Protein AF-A0A168Q8S9-F1 (afdb_monomer_lite)

Radius of gyration: 27.27 Å; chains: 1; bounding box: 57×35×80 Å

pLDDT: mean 74.11, std 13.49, range [38.19, 90.44]

Sequence (199 aa):
MTNTIHDFTPAQQKNVDRFCRDFYTKDKTHLLVNAVLHRGKKWWSYGVVAIVAHLYTGHGLWTFTTPWLTKIPTASTPVFLVELTVWSMGLGIAWYAWLSHLYGSQVNERIRKLAGDIDQAHRQPHTNVWLMKDTKSTRVLGVVILNCDGGAEEGQIKVAAMGSRIELALVQRAIQFARQQGIKVVTQEHWNTGPTPLL

Secondary structure (DSSP, 8-state):
--EEEEE--GGGHHHHHHHHHHHHHTTHHHHHHHHHHHHHHHHHHHHHHHHHHHHHHHS-----S-TTS----TTSHHHHHHHHHHHHHHHHHHHHHHHHHHHHHHHHHHHHHHHHHHHHHHHSTT-EEEEEEETTT--EEEEEEEEE-TT-SEEEEEEEESSHHHHHHHHHHHHHHHHHTT--EEEEEE---SPPP--

Structure (mmCIF, N/CA/C/O backbone):
data_AF-A0A168Q8S9-F1
#
_entry.id   AF-A0A168Q8S9-F1
#
loop_
_atom_site.group_PDB
_atom_site.id
_atom_site.type_symbol
_atom_site.label_atom_id
_atom_site.label_alt_id
_atom_site.label_comp_id
_atom_site.label_asym_id
_atom_site.label_entity_id
_atom_site.label_seq_id
_atom_site.pdbx_PDB_ins_code
_atom_site.Cartn_x
_atom_site.Cartn_y
_atom_site.Cartn_z
_atom_site.occupancy
_atom_site.B_iso_or_equiv
_atom_site.auth_seq_id
_atom_site.auth_comp_id
_atom_site.auth_asym_id
_atom_site.auth_atom_id
_atom_site.pdbx_PDB_model_num
ATOM 1 N N . MET A 1 1 ? -1.512 -21.530 12.146 1.00 50.16 1 MET A N 1
ATOM 2 C CA . MET A 1 1 ? -0.817 -20.242 12.359 1.00 50.16 1 MET A CA 1
ATOM 3 C C . MET A 1 1 ? -1.740 -19.375 13.196 1.00 50.16 1 MET A C 1
ATOM 5 O O . MET A 1 1 ? -2.804 -19.017 12.711 1.00 50.16 1 MET A O 1
ATOM 9 N N . THR A 1 2 ? -1.423 -19.166 14.470 1.00 60.38 2 THR A N 1
ATOM 10 C CA . THR A 1 2 ? -2.247 -18.397 15.413 1.00 60.38 2 THR A CA 1
ATOM 11 C C . THR A 1 2 ? -1.893 -16.920 15.291 1.00 60.38 2 THR A C 1
ATOM 13 O O . THR A 1 2 ? -0.917 -16.469 15.867 1.00 60.38 2 THR A O 1
ATOM 16 N N . ASN A 1 3 ? -2.650 -16.167 14.504 1.00 80.19 3 ASN A N 1
ATOM 17 C CA . ASN A 1 3 ? -2.498 -14.715 14.419 1.00 80.19 3 ASN A CA 1
ATOM 18 C C . ASN A 1 3 ? -3.403 -14.062 15.470 1.00 80.19 3 ASN A C 1
ATOM 20 O O . ASN A 1 3 ? -4.502 -14.561 15.715 1.00 80.19 3 ASN A O 1
ATOM 24 N N . THR A 1 4 ? -2.966 -12.959 16.073 1.00 84.44 4 THR A N 1
ATOM 25 C CA . THR A 1 4 ? -3.723 -12.270 17.128 1.00 84.44 4 THR A CA 1
ATOM 26 C C . THR A 1 4 ? -4.127 -10.870 16.685 1.00 84.44 4 THR A C 1
ATOM 28 O O . THR A 1 4 ? -3.362 -10.163 16.023 1.00 84.44 4 THR A O 1
ATOM 31 N N . ILE A 1 5 ? -5.357 -10.481 17.026 1.00 85.38 5 ILE A N 1
ATOM 32 C CA . ILE A 1 5 ? -5.896 -9.143 16.765 1.00 85.38 5 ILE A CA 1
ATOM 33 C C . ILE A 1 5 ? -5.724 -8.315 18.036 1.00 85.38 5 ILE A C 1
ATOM 35 O O . ILE A 1 5 ? -6.078 -8.769 19.122 1.00 85.38 5 ILE A O 1
ATOM 39 N N . HIS A 1 6 ? -5.174 -7.116 17.892 1.00 86.00 6 HIS A N 1
ATOM 40 C CA . HIS A 1 6 ? -4.923 -6.185 18.984 1.00 86.00 6 HIS A CA 1
ATOM 41 C C . HIS A 1 6 ? -5.483 -4.809 18.646 1.00 86.00 6 HIS A C 1
ATOM 43 O O . HIS A 1 6 ? -5.479 -4.409 17.480 1.00 86.00 6 HIS A O 1
ATOM 49 N N . ASP A 1 7 ? -5.900 -4.074 19.671 1.00 86.12 7 ASP A N 1
ATOM 50 C CA . ASP A 1 7 ? -6.251 -2.667 19.521 1.00 86.12 7 ASP A CA 1
ATOM 51 C C . ASP A 1 7 ? -4.996 -1.847 19.198 1.00 86.12 7 ASP A C 1
ATOM 53 O O . ASP A 1 7 ? -3.882 -2.119 19.678 1.00 86.12 7 ASP A O 1
ATOM 57 N N . PHE A 1 8 ? -5.173 -0.851 18.337 1.00 85.00 8 PHE A N 1
ATOM 58 C CA . PHE A 1 8 ? -4.111 0.070 17.979 1.00 85.00 8 PHE A CA 1
ATOM 59 C C . PHE A 1 8 ? -3.645 0.862 19.201 1.00 85.00 8 PHE A C 1
ATOM 61 O O . PHE A 1 8 ? -4.429 1.340 20.015 1.00 85.00 8 PHE A O 1
ATOM 68 N N . THR A 1 9 ? -2.331 1.029 19.303 1.00 84.31 9 THR A N 1
ATOM 69 C CA . THR A 1 9 ? -1.697 1.905 20.288 1.00 84.31 9 THR A CA 1
ATOM 70 C C . THR A 1 9 ? -0.662 2.768 19.574 1.00 84.31 9 THR A C 1
ATOM 72 O O . THR A 1 9 ? 0.049 2.237 18.716 1.00 84.31 9 THR A O 1
ATOM 75 N N . PRO A 1 10 ? -0.483 4.046 19.956 1.00 82.56 10 PRO A N 1
ATOM 76 C CA . PRO A 1 10 ? 0.481 4.943 19.309 1.00 82.56 10 PRO A CA 1
ATOM 77 C C . PRO A 1 10 ? 1.918 4.396 19.280 1.00 82.56 10 PRO A C 1
ATOM 79 O O . PRO A 1 10 ? 2.656 4.601 18.320 1.00 82.56 10 PRO A O 1
ATOM 82 N N . ALA A 1 11 ? 2.307 3.597 20.282 1.00 84.81 11 ALA A N 1
ATOM 83 C CA . ALA A 1 11 ? 3.602 2.908 20.321 1.00 84.81 11 ALA A CA 1
ATOM 84 C C . ALA A 1 11 ? 3.839 1.958 19.125 1.00 84.81 11 ALA A C 1
ATOM 86 O O . ALA A 1 11 ? 4.974 1.588 18.825 1.00 84.81 11 ALA A O 1
ATOM 87 N N . GLN A 1 12 ? 2.773 1.547 18.434 1.00 83.31 12 GLN A N 1
ATOM 88 C CA . GLN A 1 12 ? 2.803 0.615 17.310 1.00 83.31 12 GLN A CA 1
ATOM 89 C C . GLN A 1 12 ? 2.835 1.319 15.948 1.00 83.31 12 GLN A C 1
ATOM 91 O O . GLN A 1 12 ? 2.966 0.629 14.934 1.00 83.31 12 GLN A O 1
ATOM 96 N N . GLN A 1 13 ? 2.788 2.658 15.909 1.00 83.75 13 GLN A N 1
ATOM 97 C CA . GLN A 1 13 ? 2.751 3.454 14.676 1.00 83.75 13 GLN A CA 1
ATOM 98 C C . GLN A 1 13 ? 3.862 3.060 13.698 1.00 83.75 13 GLN A C 1
ATOM 100 O O . GLN A 1 13 ? 3.608 2.760 12.537 1.00 83.75 13 GLN A O 1
ATOM 105 N N . LYS A 1 14 ? 5.095 2.912 14.197 1.00 86.06 14 LYS A N 1
ATOM 106 C CA . LYS A 1 14 ? 6.253 2.517 13.381 1.00 86.06 14 LYS A CA 1
ATOM 107 C C . LYS A 1 14 ? 6.076 1.156 12.690 1.00 86.06 14 LYS A C 1
ATOM 109 O O . LYS A 1 14 ? 6.594 0.941 11.593 1.00 86.06 14 LYS A O 1
ATOM 114 N N . ASN A 1 15 ? 5.370 0.222 13.328 1.00 85.69 15 ASN A N 1
ATOM 115 C CA . ASN A 1 15 ? 5.096 -1.100 12.759 1.00 85.69 15 ASN A CA 1
ATOM 116 C C . ASN A 1 15 ? 3.979 -1.039 11.713 1.00 85.69 15 ASN A C 1
ATOM 118 O O . ASN A 1 15 ? 4.047 -1.756 10.715 1.00 85.69 15 ASN A O 1
ATOM 122 N N . VAL A 1 16 ? 2.993 -0.164 11.919 1.00 85.69 16 VAL A N 1
ATOM 123 C CA . VAL A 1 16 ? 1.943 0.122 10.938 1.00 85.69 16 VAL A CA 1
ATOM 124 C C . VAL A 1 16 ? 2.536 0.788 9.701 1.00 85.69 16 VAL A C 1
ATOM 126 O O . VAL A 1 16 ? 2.311 0.299 8.600 1.00 85.69 16 VAL A O 1
ATOM 129 N N . ASP A 1 17 ? 3.381 1.807 9.857 1.00 85.62 17 ASP A N 1
ATOM 130 C CA . ASP A 1 17 ? 4.047 2.483 8.735 1.00 85.62 17 ASP A CA 1
ATOM 131 C C . ASP A 1 17 ? 4.859 1.500 7.881 1.00 85.62 17 ASP A C 1
ATOM 133 O O . ASP A 1 17 ? 4.824 1.541 6.647 1.00 85.62 17 ASP A O 1
ATOM 137 N N . ARG A 1 18 ? 5.568 0.569 8.539 1.00 87.50 18 ARG A N 1
ATOM 138 C CA . ARG A 1 18 ? 6.304 -0.506 7.862 1.00 87.50 18 ARG A CA 1
ATOM 139 C C . ARG A 1 18 ? 5.359 -1.424 7.088 1.00 87.50 18 ARG A C 1
ATOM 141 O O . ARG A 1 18 ? 5.620 -1.698 5.922 1.00 87.50 18 ARG A O 1
ATOM 148 N N . PHE A 1 19 ? 4.264 -1.863 7.707 1.00 88.31 19 PHE A N 1
ATOM 149 C CA . PHE A 1 19 ? 3.253 -2.674 7.032 1.00 88.31 19 PHE A CA 1
ATOM 150 C C . PHE A 1 19 ? 2.667 -1.964 5.809 1.00 88.31 19 PHE A C 1
ATOM 152 O O . PHE A 1 19 ? 2.576 -2.569 4.747 1.00 88.31 19 PHE A O 1
ATOM 159 N N . CYS A 1 20 ? 2.323 -0.682 5.926 1.00 84.56 20 CYS A N 1
ATOM 160 C CA . CYS A 1 20 ? 1.737 0.087 4.832 1.00 84.56 20 CYS A CA 1
ATOM 161 C C . CYS A 1 20 ? 2.719 0.226 3.669 1.00 84.56 20 CYS A C 1
ATOM 163 O O . CYS A 1 20 ? 2.343 0.058 2.509 1.00 84.56 20 CYS A O 1
ATOM 165 N N . ARG A 1 21 ? 3.999 0.468 3.972 1.00 84.94 21 ARG A N 1
ATOM 166 C CA . ARG A 1 21 ? 5.055 0.481 2.960 1.00 84.94 21 ARG A CA 1
ATOM 167 C C . ARG A 1 21 ? 5.162 -0.867 2.259 1.00 84.94 21 ARG A C 1
ATOM 169 O O . ARG A 1 21 ? 5.174 -0.888 1.032 1.00 84.94 21 ARG A O 1
ATOM 176 N N . ASP A 1 22 ? 5.187 -1.970 2.999 1.00 86.62 22 ASP A N 1
ATOM 177 C CA . ASP A 1 22 ? 5.236 -3.310 2.408 1.00 86.62 22 ASP A CA 1
ATOM 178 C C . ASP A 1 22 ? 3.990 -3.569 1.544 1.00 86.62 22 ASP A C 1
ATOM 180 O O . ASP A 1 22 ? 4.097 -4.083 0.433 1.00 86.62 22 ASP A O 1
ATOM 184 N N . PHE A 1 23 ? 2.809 -3.172 2.026 1.00 83.69 23 PHE A N 1
ATOM 185 C CA . PHE A 1 23 ? 1.521 -3.374 1.360 1.00 83.69 23 PHE A CA 1
ATOM 186 C C . PHE A 1 23 ? 1.461 -2.655 0.013 1.00 83.69 23 PHE A C 1
ATOM 188 O O . PHE A 1 23 ? 1.141 -3.274 -0.998 1.00 83.69 23 PHE A O 1
ATOM 195 N N . TYR A 1 24 ? 1.862 -1.383 -0.031 1.00 80.00 24 TYR A N 1
ATOM 196 C CA . TYR A 1 24 ? 1.869 -0.599 -1.267 1.00 80.00 24 TYR A CA 1
ATOM 197 C C . TYR A 1 24 ? 3.062 -0.886 -2.190 1.00 80.00 24 TYR A C 1
ATOM 199 O O . TYR A 1 24 ? 3.012 -0.561 -3.377 1.00 80.00 24 TYR A O 1
ATOM 207 N N . THR A 1 25 ? 4.154 -1.468 -1.686 1.00 81.69 25 THR A N 1
ATOM 208 C CA . THR A 1 25 ? 5.328 -1.793 -2.519 1.00 81.69 25 THR A CA 1
ATOM 209 C C . THR A 1 25 ? 5.328 -3.221 -3.056 1.00 81.69 25 THR A C 1
ATOM 211 O O . THR A 1 25 ? 6.091 -3.487 -3.984 1.00 81.69 25 THR A O 1
ATOM 214 N N . LYS A 1 26 ? 4.457 -4.109 -2.553 1.00 80.44 26 LYS A N 1
ATOM 215 C CA . LYS A 1 26 ? 4.378 -5.527 -2.945 1.00 80.44 26 LYS A CA 1
ATOM 216 C C . LYS A 1 26 ? 4.358 -5.741 -4.462 1.00 80.44 26 LYS A C 1
ATOM 218 O O . LYS A 1 26 ? 5.131 -6.547 -4.969 1.00 80.44 26 LYS A O 1
ATOM 223 N N . ASP A 1 27 ? 3.549 -4.962 -5.178 1.00 75.50 27 ASP A N 1
ATOM 224 C CA . ASP A 1 27 ? 3.368 -5.109 -6.628 1.00 75.50 27 ASP A CA 1
ATOM 225 C C . ASP A 1 27 ? 4.130 -4.051 -7.447 1.00 75.50 27 ASP A C 1
ATOM 227 O O . ASP A 1 27 ? 3.970 -3.971 -8.667 1.00 75.50 27 ASP A O 1
ATOM 231 N N . LYS A 1 28 ? 4.999 -3.247 -6.806 1.00 78.50 28 LYS A N 1
ATOM 232 C CA . LYS A 1 28 ? 5.703 -2.112 -7.434 1.00 78.50 28 LYS A CA 1
ATOM 233 C C . LYS A 1 28 ? 6.420 -2.525 -8.718 1.00 78.50 28 LYS A C 1
ATOM 235 O O . LYS A 1 28 ? 6.264 -1.869 -9.743 1.00 78.50 28 LYS A O 1
ATOM 240 N N . THR A 1 29 ? 7.208 -3.597 -8.673 1.00 76.00 29 THR A N 1
ATOM 241 C CA . THR A 1 29 ? 8.009 -4.037 -9.824 1.00 76.00 29 THR A CA 1
ATOM 242 C C . THR A 1 29 ? 7.121 -4.456 -10.989 1.00 76.00 29 THR A C 1
ATOM 244 O O . THR A 1 29 ? 7.348 -4.021 -12.113 1.00 76.00 29 THR A O 1
ATOM 247 N N . HIS A 1 30 ? 6.075 -5.242 -10.722 1.00 75.94 30 HIS A N 1
ATOM 248 C CA . HIS A 1 30 ? 5.139 -5.691 -11.750 1.00 75.94 30 HIS A CA 1
ATOM 249 C C . HIS A 1 30 ? 4.395 -4.509 -12.384 1.00 75.94 30 HIS A C 1
ATOM 251 O O . HIS A 1 30 ? 4.306 -4.413 -13.605 1.00 75.94 30 HIS A O 1
ATOM 257 N N . LEU A 1 31 ? 3.924 -3.563 -11.570 1.00 76.62 31 LEU A N 1
ATOM 258 C CA . LEU A 1 31 ? 3.226 -2.364 -12.034 1.00 76.62 31 LEU A CA 1
ATOM 259 C C . LEU A 1 31 ? 4.129 -1.441 -12.854 1.00 76.62 31 LEU A C 1
ATOM 261 O O . LEU A 1 31 ? 3.709 -0.956 -13.902 1.00 76.62 31 LEU A O 1
ATOM 265 N N . LEU A 1 32 ? 5.369 -1.222 -12.409 1.00 78.62 32 LEU A N 1
ATOM 266 C CA . LEU A 1 32 ? 6.341 -0.407 -13.134 1.00 78.62 32 LEU A CA 1
ATOM 267 C C . LEU A 1 32 ? 6.721 -1.050 -14.464 1.00 78.62 32 LEU A C 1
ATOM 269 O O . LEU A 1 32 ? 6.692 -0.372 -15.485 1.00 78.62 32 LEU A O 1
ATOM 273 N N . VAL A 1 33 ? 7.026 -2.350 -14.476 1.00 76.75 33 VAL A N 1
ATOM 274 C CA . VAL A 1 33 ? 7.345 -3.070 -15.716 1.00 76.75 33 VAL A CA 1
ATOM 275 C C . VAL A 1 33 ? 6.152 -3.045 -16.663 1.00 76.75 33 VAL A C 1
ATOM 277 O O . VAL A 1 33 ? 6.321 -2.718 -17.833 1.00 76.75 33 VAL A O 1
ATOM 280 N N . ASN A 1 34 ? 4.939 -3.297 -16.169 1.00 78.81 34 ASN A N 1
ATOM 281 C CA . ASN A 1 34 ? 3.746 -3.251 -17.005 1.00 78.81 34 ASN A CA 1
ATOM 282 C C . ASN A 1 34 ? 3.497 -1.838 -17.563 1.00 78.81 34 ASN A C 1
ATOM 284 O O . ASN A 1 34 ? 3.214 -1.693 -18.748 1.00 78.81 34 ASN A O 1
ATOM 288 N N . ALA A 1 35 ? 3.681 -0.783 -16.761 1.00 75.25 35 ALA A N 1
ATOM 289 C CA . ALA A 1 35 ? 3.558 0.605 -17.214 1.00 75.25 35 ALA A CA 1
ATOM 290 C C . ALA A 1 35 ? 4.619 0.978 -18.266 1.00 75.25 35 ALA A C 1
ATOM 292 O O . ALA A 1 35 ? 4.297 1.618 -19.272 1.00 75.25 35 ALA A O 1
ATOM 293 N N . VAL A 1 36 ? 5.869 0.546 -18.063 1.00 75.25 36 VAL A N 1
ATOM 294 C CA . VAL A 1 36 ? 6.966 0.719 -19.025 1.00 75.25 36 VAL A CA 1
ATOM 295 C C . VAL A 1 36 ? 6.662 -0.027 -20.321 1.00 75.25 36 VAL A C 1
ATOM 297 O O . VAL A 1 36 ? 6.812 0.557 -21.387 1.00 75.25 36 VAL A O 1
ATOM 300 N N . LEU A 1 37 ? 6.183 -1.271 -20.263 1.00 73.56 37 LEU A N 1
ATOM 301 C CA . LEU A 1 37 ? 5.859 -2.069 -21.449 1.00 73.56 37 LEU A CA 1
ATOM 302 C C . LEU A 1 37 ? 4.650 -1.509 -22.211 1.00 73.56 37 LEU A C 1
ATOM 304 O O . LEU A 1 37 ? 4.713 -1.364 -23.432 1.00 73.56 37 LEU A O 1
ATOM 308 N N . HIS A 1 38 ? 3.570 -1.137 -21.517 1.00 74.19 38 HIS A N 1
ATOM 309 C CA . HIS A 1 38 ? 2.360 -0.611 -22.158 1.00 74.19 38 HIS A CA 1
ATOM 310 C C . HIS A 1 38 ? 2.604 0.725 -22.866 1.00 74.19 38 HIS A C 1
ATOM 312 O O . HIS A 1 38 ? 2.150 0.914 -23.997 1.00 74.19 38 HIS A O 1
ATOM 318 N N . ARG A 1 39 ? 3.323 1.656 -22.223 1.00 67.94 39 ARG A N 1
ATOM 319 C CA . ARG A 1 39 ? 3.678 2.952 -22.834 1.00 67.94 39 ARG A CA 1
ATOM 320 C C . ARG A 1 39 ? 4.808 2.814 -23.833 1.00 67.94 39 ARG A C 1
ATOM 322 O O . ARG A 1 39 ? 4.752 3.402 -24.913 1.00 67.94 39 ARG A O 1
ATOM 329 N N . GLY A 1 40 ? 5.786 1.987 -23.485 1.00 64.50 40 GLY A N 1
ATOM 330 C CA . GLY A 1 40 ? 6.922 1.650 -24.319 1.00 64.50 40 GLY A CA 1
ATOM 331 C C . GLY A 1 40 ? 6.464 1.130 -25.670 1.00 64.50 40 GLY A C 1
ATOM 332 O O . GLY A 1 40 ? 6.927 1.637 -26.677 1.00 64.50 40 GLY A O 1
ATOM 333 N N . LYS A 1 41 ? 5.467 0.241 -25.741 1.00 65.56 41 LYS A N 1
ATOM 334 C CA . LYS A 1 41 ? 4.981 -0.314 -27.016 1.00 65.56 41 LYS A CA 1
ATOM 335 C C . LYS A 1 41 ? 4.653 0.751 -28.075 1.00 65.56 41 LYS A C 1
ATOM 337 O O . LYS A 1 41 ? 4.973 0.557 -29.246 1.00 65.56 41 LYS A O 1
ATOM 342 N N . LYS A 1 42 ? 4.057 1.886 -27.687 1.00 65.56 42 LYS A N 1
ATOM 343 C CA . LYS A 1 42 ? 3.753 2.992 -28.618 1.00 65.56 42 LYS A CA 1
ATOM 344 C C . LYS A 1 42 ? 5.008 3.772 -29.025 1.00 65.56 42 LYS A C 1
ATOM 346 O O . LYS A 1 42 ? 5.187 4.071 -30.193 1.00 65.56 42 LYS A O 1
ATOM 351 N N . TRP A 1 43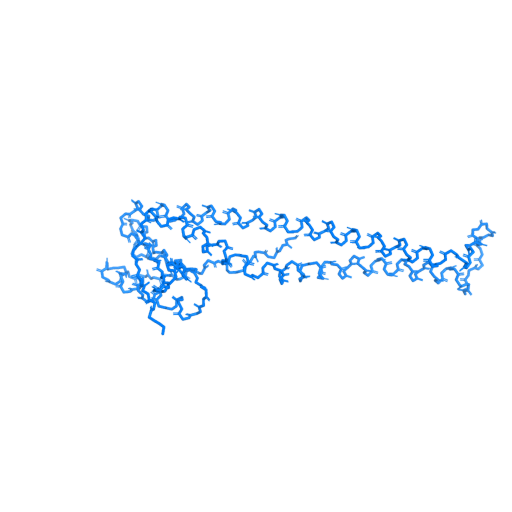 ? 5.896 4.072 -28.084 1.00 65.69 43 TRP A N 1
ATOM 352 C CA . TRP A 1 43 ? 7.112 4.848 -28.360 1.00 65.69 43 TRP A CA 1
ATOM 353 C C . TRP A 1 43 ? 8.159 4.034 -29.130 1.00 65.69 43 TRP A C 1
ATOM 355 O O . TRP A 1 43 ? 8.772 4.522 -30.075 1.00 65.69 43 TRP A O 1
ATOM 365 N N . TRP A 1 44 ? 8.294 2.756 -28.784 1.00 63.66 44 TRP A N 1
ATOM 366 C CA . TRP A 1 44 ? 9.152 1.796 -29.466 1.00 63.66 44 TRP A CA 1
ATOM 367 C C . TRP A 1 44 ? 8.661 1.488 -30.879 1.00 63.66 44 TRP A C 1
ATOM 369 O O . TRP A 1 44 ? 9.488 1.327 -31.768 1.00 63.66 44 TRP A O 1
ATOM 379 N N . SER A 1 45 ? 7.345 1.454 -31.127 1.00 64.62 45 SER A N 1
ATOM 380 C CA . SER A 1 45 ? 6.839 1.288 -32.498 1.00 64.62 45 SER A CA 1
ATOM 381 C C . SER A 1 45 ? 7.197 2.477 -33.387 1.00 64.62 45 SER A C 1
ATOM 383 O O . SER A 1 45 ? 7.623 2.244 -34.510 1.00 64.62 45 SER A O 1
ATOM 385 N N . TYR A 1 46 ? 7.154 3.720 -32.893 1.00 65.50 46 TYR A N 1
ATOM 386 C CA . TYR A 1 46 ? 7.666 4.868 -33.657 1.00 65.50 46 TYR A CA 1
ATOM 387 C C . TYR A 1 46 ? 9.172 4.773 -33.927 1.00 65.50 46 TYR A C 1
ATOM 389 O O . TYR A 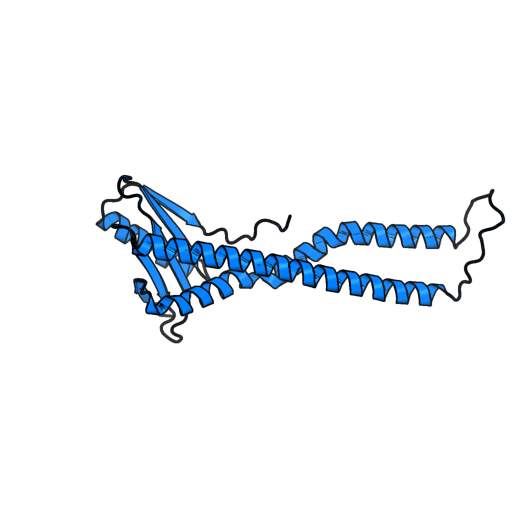1 46 ? 9.598 5.020 -35.053 1.00 65.50 46 TYR A O 1
ATOM 397 N N . GLY A 1 47 ? 9.968 4.363 -32.933 1.00 64.38 47 GLY A N 1
ATOM 398 C CA . GLY A 1 47 ? 11.411 4.158 -33.103 1.00 64.38 47 GLY A CA 1
ATOM 399 C C . GLY A 1 47 ? 11.735 3.087 -34.150 1.00 64.38 47 GLY A C 1
ATOM 400 O O . GLY A 1 47 ? 12.511 3.332 -35.068 1.00 64.38 47 GLY A O 1
ATOM 401 N N . VAL A 1 48 ? 11.082 1.924 -34.073 1.00 64.31 48 VAL A N 1
ATOM 402 C CA . VAL A 1 48 ? 11.262 0.827 -35.038 1.00 64.31 48 VAL A CA 1
ATOM 403 C C . VAL A 1 48 ? 10.754 1.213 -36.428 1.00 64.31 48 VAL A C 1
ATOM 405 O O . VAL A 1 48 ? 11.440 0.942 -37.408 1.00 64.31 48 VAL A O 1
ATOM 408 N N . VAL A 1 49 ? 9.604 1.886 -36.541 1.00 64.75 49 VAL A N 1
ATOM 409 C CA . VAL A 1 49 ? 9.076 2.363 -37.831 1.00 64.75 49 VAL A CA 1
ATOM 410 C C . VAL A 1 49 ? 10.015 3.385 -38.469 1.00 64.75 49 VAL A C 1
ATOM 412 O O . VAL A 1 49 ? 10.250 3.303 -39.670 1.00 64.75 49 VAL A O 1
ATOM 415 N N . ALA A 1 50 ? 10.611 4.296 -37.694 1.00 62.31 50 ALA A N 1
ATOM 416 C CA . ALA A 1 50 ? 11.600 5.244 -38.207 1.00 62.31 50 ALA A CA 1
ATOM 417 C C . ALA A 1 50 ? 12.861 4.537 -38.738 1.00 62.31 50 ALA A C 1
ATOM 419 O O . ALA A 1 50 ? 13.358 4.890 -39.806 1.00 62.31 50 ALA A O 1
ATOM 420 N N . ILE A 1 51 ? 13.334 3.499 -38.039 1.00 62.34 51 ILE A N 1
ATOM 421 C CA . ILE A 1 51 ? 14.493 2.688 -38.447 1.00 62.34 51 ILE A CA 1
ATOM 422 C C . ILE A 1 51 ? 14.186 1.877 -39.705 1.00 62.34 51 ILE A C 1
ATOM 424 O O . ILE A 1 51 ? 14.978 1.880 -40.642 1.00 62.34 51 ILE A O 1
ATOM 428 N N . VAL A 1 52 ? 13.030 1.209 -39.753 1.00 63.22 52 VAL A N 1
ATOM 429 C CA . VAL A 1 52 ? 12.581 0.463 -40.936 1.00 63.22 52 VAL A CA 1
ATOM 430 C C . VAL A 1 52 ? 12.421 1.418 -42.117 1.00 63.22 52 VAL A C 1
ATOM 432 O O . VAL A 1 52 ? 12.922 1.121 -43.194 1.00 63.22 52 VAL A O 1
ATOM 435 N N . ALA A 1 53 ? 11.826 2.597 -41.917 1.00 62.91 53 ALA A N 1
ATOM 436 C CA . ALA A 1 53 ? 11.721 3.616 -42.956 1.00 62.91 53 ALA A CA 1
ATOM 437 C C . ALA A 1 53 ? 13.101 4.075 -43.458 1.00 62.91 53 ALA A C 1
ATOM 439 O O . ALA A 1 53 ? 13.287 4.179 -44.664 1.00 62.91 53 ALA A O 1
ATOM 440 N N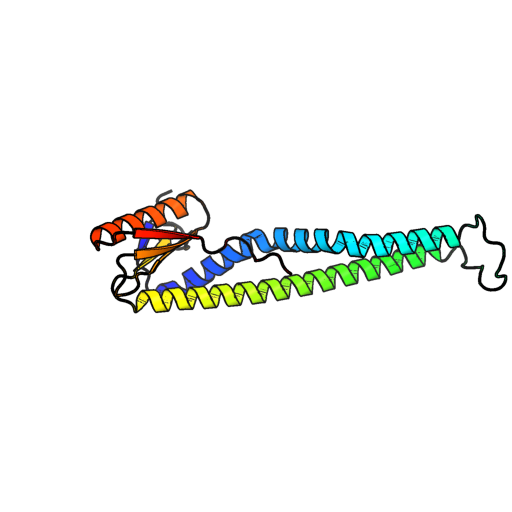 . HIS A 1 54 ? 14.080 4.283 -42.569 1.00 59.38 54 HIS A N 1
ATOM 441 C CA . HIS A 1 54 ? 15.452 4.656 -42.947 1.00 59.38 54 HIS A CA 1
ATOM 442 C C . HIS A 1 54 ? 16.230 3.524 -43.639 1.00 59.38 54 HIS A C 1
ATOM 444 O O . HIS A 1 54 ? 17.026 3.775 -44.541 1.00 59.38 54 HIS A O 1
ATOM 450 N N . LEU A 1 55 ? 16.001 2.268 -43.251 1.00 54.66 55 LEU A N 1
ATOM 451 C CA . LEU A 1 55 ? 16.594 1.099 -43.907 1.00 54.66 55 LEU A CA 1
ATOM 452 C C . LEU A 1 55 ? 16.003 0.877 -45.305 1.00 54.66 55 LEU A C 1
ATOM 454 O O . LEU A 1 55 ? 16.745 0.558 -46.231 1.00 54.66 55 LEU A O 1
ATOM 458 N N . TYR A 1 56 ? 14.697 1.100 -45.476 1.00 54.97 56 TYR A N 1
ATOM 459 C CA . TYR A 1 56 ? 14.027 1.017 -46.777 1.00 54.97 56 TYR A CA 1
ATOM 460 C C . TYR A 1 56 ? 14.352 2.200 -47.698 1.00 54.97 56 TYR A C 1
ATOM 462 O O . TYR A 1 56 ? 14.419 2.012 -48.908 1.00 54.97 56 TYR A O 1
ATOM 470 N N . THR A 1 57 ? 14.620 3.400 -47.171 1.00 55.19 57 THR A N 1
ATOM 471 C CA . THR A 1 57 ? 15.143 4.509 -47.991 1.00 55.19 57 THR A CA 1
ATOM 472 C C . THR A 1 57 ? 16.637 4.366 -48.304 1.00 55.19 57 THR A C 1
ATOM 474 O O . THR A 1 57 ? 17.109 4.954 -49.275 1.00 55.19 57 THR A O 1
ATOM 477 N N . GLY A 1 58 ? 17.383 3.566 -47.530 1.00 44.81 58 GLY A N 1
ATOM 478 C CA . GLY A 1 58 ? 18.800 3.256 -47.760 1.00 44.81 58 GLY A CA 1
ATOM 479 C C . GLY A 1 58 ? 19.061 2.089 -48.725 1.00 44.81 58 GLY A C 1
ATOM 480 O O . GLY A 1 58 ? 20.057 2.110 -49.449 1.00 44.81 58 GLY A O 1
ATOM 481 N N . HIS A 1 59 ? 18.170 1.095 -48.789 1.00 46.00 59 HIS A N 1
ATOM 482 C CA . HIS A 1 59 ? 18.207 0.026 -49.792 1.00 46.00 59 HIS A CA 1
ATOM 483 C C . HIS A 1 59 ? 17.218 0.337 -50.913 1.00 46.00 59 HIS A C 1
ATOM 485 O O . HIS A 1 59 ? 16.040 0.007 -50.835 1.00 46.00 59 HIS A O 1
ATOM 491 N N . GLY A 1 60 ? 17.723 0.997 -51.955 1.00 46.88 60 GLY A N 1
ATOM 492 C CA . GLY A 1 60 ? 16.942 1.466 -53.091 1.00 46.88 60 GLY A CA 1
ATOM 493 C C . GLY A 1 60 ? 15.946 0.443 -53.638 1.00 46.88 60 GLY A C 1
ATOM 494 O O . GLY A 1 60 ? 16.320 -0.520 -54.303 1.00 46.88 60 GLY A O 1
ATOM 495 N N . LEU A 1 61 ? 14.665 0.751 -53.465 1.00 45.06 61 LEU A N 1
ATOM 496 C CA . LEU A 1 61 ? 13.666 0.463 -54.476 1.00 45.06 61 LEU A CA 1
ATOM 497 C C . LEU A 1 61 ? 12.745 1.683 -54.598 1.00 45.06 61 LEU A C 1
ATOM 499 O O . LEU A 1 61 ? 11.895 1.931 -53.752 1.00 45.06 61 LEU A O 1
ATOM 503 N N . TRP A 1 62 ? 12.967 2.425 -55.688 1.00 44.78 62 TRP A N 1
ATOM 504 C CA . TRP A 1 62 ? 12.108 3.467 -56.258 1.00 44.78 62 TRP A CA 1
ATOM 505 C C . TRP A 1 62 ? 11.944 4.791 -55.493 1.00 44.78 62 TRP A C 1
ATOM 507 O O . TRP A 1 62 ? 10.921 5.031 -54.868 1.00 44.78 62 TRP A O 1
ATOM 517 N N . THR A 1 63 ? 12.850 5.738 -55.747 1.00 38.19 63 THR A N 1
ATOM 518 C CA . THR A 1 63 ? 12.450 7.121 -56.069 1.00 38.19 63 THR A CA 1
ATOM 519 C C . THR A 1 63 ? 13.431 7.746 -57.065 1.00 38.19 63 THR A C 1
ATOM 521 O O . THR A 1 63 ? 14.566 8.100 -56.754 1.00 38.19 63 THR A O 1
ATOM 524 N N . PHE A 1 64 ? 12.964 7.893 -58.306 1.00 44.66 64 PHE A N 1
ATOM 525 C CA . PHE A 1 64 ? 13.379 8.994 -59.172 1.00 44.66 64 PHE A CA 1
ATOM 526 C C . PHE A 1 64 ? 13.117 10.315 -58.415 1.00 44.66 64 PHE A C 1
ATOM 528 O O . PHE A 1 64 ? 12.120 10.404 -57.712 1.00 44.66 64 PHE A O 1
ATOM 535 N N . THR A 1 65 ? 13.976 11.326 -58.594 1.00 41.25 65 THR A N 1
ATOM 536 C CA . THR A 1 65 ? 13.903 12.701 -58.036 1.00 41.25 65 THR A CA 1
ATOM 537 C C . THR A 1 65 ? 14.506 12.943 -56.638 1.00 41.25 65 THR A C 1
ATOM 539 O O . THR A 1 65 ? 13.787 13.220 -55.687 1.00 41.25 65 THR A O 1
ATOM 542 N N . THR A 1 66 ? 15.839 12.900 -56.501 1.00 42.59 66 THR A N 1
ATOM 543 C CA . THR A 1 66 ? 16.679 13.896 -55.771 1.00 42.59 66 THR A CA 1
ATOM 544 C C . THR A 1 66 ? 18.147 13.417 -55.756 1.00 42.59 66 THR A C 1
ATOM 546 O O . THR A 1 66 ? 18.470 12.476 -55.039 1.00 42.59 66 THR A O 1
ATOM 549 N N . PRO A 1 67 ? 19.079 14.013 -56.530 1.00 41.72 67 PRO A N 1
ATOM 550 C CA . PRO A 1 67 ? 20.391 13.396 -56.769 1.00 41.72 67 PRO A CA 1
ATO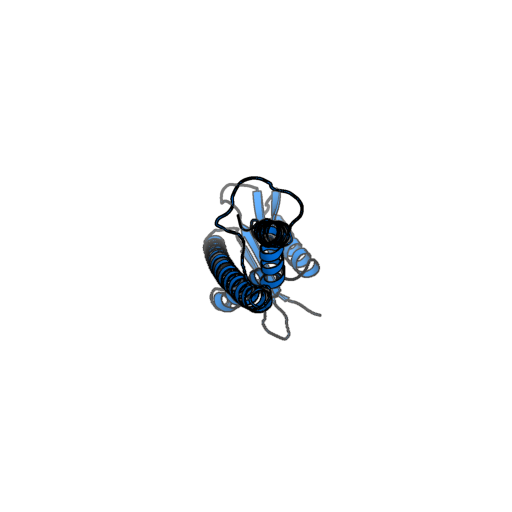M 551 C C . PRO A 1 67 ? 21.458 13.624 -55.678 1.00 41.72 67 PRO A C 1
ATOM 553 O O . PRO A 1 67 ? 22.597 13.217 -55.880 1.00 41.72 67 PRO A O 1
ATOM 556 N N . TRP A 1 68 ? 21.170 14.317 -54.569 1.00 45.88 68 TRP A N 1
ATOM 557 C CA . TRP A 1 68 ? 22.227 14.863 -53.687 1.00 45.88 68 TRP A CA 1
ATOM 558 C C . TRP A 1 68 ? 22.282 14.300 -52.253 1.00 45.88 68 TRP A C 1
ATOM 560 O O . TRP A 1 68 ? 23.089 14.772 -51.460 1.00 45.88 68 TRP A O 1
ATOM 570 N N . LEU A 1 69 ? 21.493 13.275 -51.903 1.00 44.62 69 LEU A N 1
ATOM 571 C CA . LEU A 1 69 ? 21.437 12.748 -50.521 1.00 44.62 69 LEU A CA 1
ATOM 572 C C . LEU A 1 69 ? 21.673 11.238 -50.368 1.00 44.62 69 LEU A C 1
ATOM 574 O O . LEU A 1 69 ? 21.427 10.674 -49.306 1.00 44.62 69 LEU A O 1
ATOM 578 N N . THR A 1 70 ? 22.185 10.554 -51.387 1.00 45.81 70 THR A N 1
ATOM 579 C CA . THR A 1 70 ? 22.314 9.090 -51.352 1.00 45.81 70 THR A CA 1
ATOM 580 C C . THR A 1 70 ? 23.771 8.653 -51.350 1.00 45.81 70 THR A C 1
ATOM 582 O O . THR A 1 70 ? 24.349 8.419 -52.409 1.00 45.81 70 THR A O 1
ATOM 585 N N . LYS A 1 71 ? 24.356 8.537 -50.154 1.00 44.56 71 LYS A N 1
ATOM 586 C CA . LYS A 1 71 ? 25.461 7.615 -49.827 1.00 44.56 71 LYS A CA 1
ATOM 587 C C . LYS A 1 71 ? 25.679 7.617 -48.311 1.00 44.56 71 LYS A C 1
ATOM 589 O O . LYS A 1 71 ? 26.615 8.223 -47.802 1.00 44.56 71 LYS A O 1
ATOM 594 N N . ILE A 1 72 ? 24.805 6.931 -47.578 1.00 49.41 72 ILE A N 1
ATOM 595 C CA . ILE A 1 72 ? 25.167 6.473 -46.233 1.00 49.41 72 ILE A CA 1
ATOM 596 C C . ILE A 1 72 ? 25.960 5.173 -46.446 1.00 49.41 72 ILE A C 1
ATOM 598 O O . ILE A 1 72 ? 25.422 4.241 -47.046 1.00 49.41 72 ILE A O 1
ATOM 602 N N . PRO A 1 73 ? 27.247 5.103 -46.067 1.00 48.06 73 PRO A N 1
ATOM 603 C CA . PRO A 1 73 ? 28.058 3.913 -46.294 1.00 48.06 73 PRO A CA 1
ATOM 604 C C . PRO A 1 73 ? 27.528 2.743 -45.455 1.00 48.06 73 PRO A C 1
ATOM 606 O O . PRO A 1 73 ? 27.332 2.873 -44.253 1.00 48.06 73 PRO A O 1
ATOM 609 N N . THR A 1 74 ? 27.362 1.572 -46.069 1.00 54.56 74 THR A N 1
ATOM 610 C CA . THR A 1 74 ? 26.899 0.313 -45.444 1.00 54.56 74 THR A CA 1
ATOM 611 C C . THR A 1 74 ? 27.748 -0.160 -44.252 1.00 54.56 74 THR A C 1
ATOM 613 O O . THR A 1 74 ? 27.319 -1.018 -43.487 1.00 54.56 74 THR A O 1
ATOM 616 N N . ALA A 1 75 ? 28.935 0.420 -44.049 1.00 53.25 75 ALA A N 1
ATOM 617 C CA . ALA A 1 75 ? 29.809 0.155 -42.908 1.00 53.25 75 ALA A CA 1
ATOM 618 C C . ALA A 1 75 ? 29.392 0.874 -41.605 1.00 53.25 75 ALA A C 1
ATOM 620 O O . ALA A 1 75 ? 29.881 0.510 -40.537 1.00 53.25 75 ALA A O 1
ATOM 621 N N . SER A 1 76 ? 28.502 1.876 -41.653 1.00 57.09 76 SER A N 1
ATOM 622 C CA . SER A 1 76 ? 28.062 2.625 -40.461 1.00 57.09 76 SER A CA 1
ATOM 623 C C . SER A 1 76 ? 26.785 2.075 -39.818 1.00 57.09 76 SER A C 1
ATOM 625 O O . SER A 1 76 ? 26.496 2.399 -38.669 1.00 57.09 76 SER A O 1
ATOM 627 N N . THR A 1 77 ? 26.048 1.191 -40.495 1.00 62.97 77 THR A N 1
ATOM 628 C CA . THR A 1 77 ? 24.846 0.527 -39.963 1.00 62.97 77 THR A CA 1
ATOM 629 C C . THR A 1 77 ? 25.052 -0.151 -38.598 1.00 62.97 77 THR A C 1
ATOM 631 O O . THR A 1 77 ? 24.211 0.059 -37.725 1.00 62.97 77 THR A O 1
ATOM 634 N N . PRO A 1 78 ? 26.143 -0.907 -38.334 1.00 67.56 78 PRO A N 1
ATOM 635 C CA . PRO A 1 78 ? 26.362 -1.481 -37.004 1.00 67.56 78 PRO A CA 1
ATOM 636 C C . PRO A 1 78 ? 26.614 -0.411 -35.933 1.00 67.56 78 PRO A C 1
ATOM 638 O O . PRO A 1 78 ? 26.161 -0.574 -34.804 1.00 67.56 78 PRO A O 1
ATOM 641 N N . VAL A 1 79 ? 27.273 0.700 -36.282 1.00 71.81 79 VAL A N 1
ATOM 642 C CA . VAL A 1 79 ? 27.510 1.824 -35.359 1.00 71.81 79 VAL A CA 1
ATOM 643 C C . VAL A 1 79 ? 26.187 2.497 -34.993 1.00 71.81 79 VAL A C 1
ATOM 645 O O . VAL A 1 79 ? 25.922 2.698 -33.812 1.00 71.81 79 VAL A O 1
ATOM 648 N N . PHE A 1 80 ? 25.312 2.734 -35.975 1.00 66.50 80 PHE A N 1
ATOM 649 C CA . PHE A 1 80 ? 23.968 3.271 -35.737 1.00 66.50 80 PHE A CA 1
ATOM 650 C C . PHE A 1 80 ? 23.099 2.338 -34.891 1.00 66.50 80 PHE A C 1
ATOM 652 O O . PHE A 1 80 ? 22.371 2.808 -34.022 1.00 66.50 80 PHE A O 1
ATOM 659 N N . LEU A 1 81 ? 23.176 1.021 -35.110 1.00 70.44 81 LEU A N 1
ATOM 660 C CA . LEU A 1 81 ? 22.446 0.052 -34.291 1.00 70.44 81 LEU A CA 1
ATOM 661 C C . LEU A 1 81 ? 22.942 0.063 -32.842 1.00 70.44 81 LEU A C 1
ATOM 663 O O . LEU A 1 81 ? 22.123 0.106 -31.928 1.00 70.44 81 LEU A O 1
ATOM 667 N N . VAL A 1 82 ? 24.260 0.078 -32.619 1.00 75.56 82 VAL A N 1
ATOM 668 C CA . VAL A 1 82 ? 24.838 0.158 -31.268 1.00 75.56 82 VAL A CA 1
ATOM 669 C C . VAL A 1 82 ? 24.441 1.465 -30.589 1.00 75.56 82 VAL A C 1
ATOM 671 O O . VAL A 1 82 ? 23.902 1.438 -29.485 1.00 75.56 82 VAL A O 1
ATOM 674 N N . GLU A 1 83 ? 24.626 2.598 -31.257 1.00 73.06 83 GLU A N 1
ATOM 675 C CA . GLU A 1 83 ? 24.251 3.907 -30.729 1.00 73.06 83 GLU A CA 1
ATOM 676 C C . GLU A 1 83 ? 22.757 3.955 -30.375 1.00 73.06 83 GLU A C 1
ATOM 678 O O . GLU A 1 83 ? 22.385 4.365 -29.277 1.00 73.06 83 GLU A O 1
ATOM 683 N N . LEU A 1 84 ? 21.893 3.413 -31.232 1.00 71.25 84 LEU A N 1
ATOM 684 C CA . LEU A 1 84 ? 20.463 3.337 -30.969 1.00 71.25 84 LEU A CA 1
ATOM 685 C C . LEU A 1 84 ? 20.120 2.413 -29.793 1.00 71.25 84 LEU A C 1
ATOM 687 O O . LEU A 1 84 ? 19.241 2.752 -28.997 1.00 71.25 84 LEU A O 1
ATOM 691 N N . THR A 1 85 ? 20.799 1.272 -29.638 1.00 74.44 85 THR A N 1
ATOM 692 C CA . THR A 1 85 ? 20.604 0.425 -28.449 1.00 74.44 85 THR A CA 1
ATOM 693 C C . THR A 1 85 ? 21.009 1.150 -27.172 1.00 74.44 85 THR A C 1
ATOM 695 O O . THR A 1 85 ? 20.282 1.070 -26.182 1.00 74.44 85 THR A O 1
ATOM 698 N N . VAL A 1 86 ? 22.097 1.924 -27.205 1.00 77.69 86 VAL A N 1
ATOM 699 C CA . VAL A 1 86 ? 22.565 2.720 -26.064 1.00 77.69 86 VAL A CA 1
ATOM 700 C C . VAL A 1 86 ? 21.555 3.816 -25.721 1.00 77.69 86 VAL A C 1
ATOM 702 O O . VAL A 1 86 ? 21.158 3.931 -24.562 1.00 77.69 86 VAL A O 1
ATOM 705 N N . TRP A 1 87 ? 21.061 4.563 -26.712 1.00 76.81 87 TRP A N 1
ATOM 706 C CA . TRP A 1 87 ? 20.033 5.588 -26.501 1.00 76.81 87 TRP A CA 1
ATOM 707 C C . TRP A 1 87 ? 18.711 5.001 -26.004 1.00 76.81 87 TRP A C 1
ATOM 709 O O . TRP A 1 87 ? 18.108 5.532 -25.072 1.00 76.81 87 TRP A O 1
ATOM 719 N N . SER A 1 88 ? 18.277 3.876 -26.571 1.00 75.50 88 SER A N 1
ATOM 720 C CA . SER A 1 88 ? 17.031 3.209 -26.175 1.00 75.50 88 SER A CA 1
ATOM 721 C C . SER A 1 88 ? 17.122 2.637 -24.760 1.00 75.50 88 SER A C 1
ATOM 723 O O . SER A 1 88 ? 16.173 2.744 -23.981 1.00 75.50 88 SER A O 1
ATOM 725 N N . MET A 1 89 ? 18.277 2.074 -24.397 1.00 77.38 89 MET A N 1
ATOM 726 C CA . MET A 1 89 ? 18.546 1.584 -23.048 1.00 77.38 89 MET A CA 1
ATOM 727 C C . MET A 1 89 ? 18.629 2.741 -22.045 1.00 77.38 89 MET A C 1
ATOM 729 O O . MET A 1 89 ? 18.011 2.667 -20.985 1.00 77.38 89 MET A O 1
ATOM 733 N N . GLY A 1 90 ? 19.308 3.837 -22.397 1.00 81.38 90 GLY A N 1
ATOM 734 C CA . GLY A 1 90 ? 19.394 5.046 -21.575 1.00 81.38 90 GLY A CA 1
ATOM 735 C C . GLY A 1 90 ? 18.026 5.677 -21.311 1.00 81.38 90 GLY A C 1
ATOM 736 O O . GLY A 1 90 ? 17.681 5.939 -20.158 1.00 81.38 90 GLY A O 1
ATOM 737 N N . LEU A 1 91 ? 17.202 5.835 -22.352 1.00 80.94 91 LEU A N 1
ATOM 738 C CA . LEU A 1 91 ? 15.822 6.312 -22.224 1.00 80.94 91 LEU A CA 1
ATOM 739 C C . LEU A 1 91 ? 14.965 5.355 -21.390 1.00 80.94 91 LEU A C 1
ATOM 741 O O . LEU A 1 91 ? 14.202 5.809 -20.541 1.00 80.94 91 LEU A O 1
ATOM 745 N N . GLY A 1 92 ? 15.115 4.040 -21.574 1.00 79.38 92 GLY A N 1
ATOM 746 C CA . GLY A 1 92 ? 14.410 3.035 -20.778 1.00 79.38 92 GLY A CA 1
ATOM 747 C C . GLY A 1 92 ? 14.746 3.116 -19.286 1.00 79.38 92 GLY A C 1
ATOM 748 O O . GLY A 1 92 ? 13.841 3.109 -18.450 1.00 79.38 92 GLY A O 1
ATOM 749 N N . ILE A 1 93 ? 16.032 3.254 -18.947 1.00 83.31 93 ILE A N 1
ATOM 750 C CA . ILE A 1 93 ? 16.501 3.401 -17.561 1.00 83.31 93 ILE A CA 1
ATOM 751 C C . ILE A 1 93 ? 16.009 4.721 -16.962 1.00 83.31 93 ILE A C 1
ATOM 753 O O . ILE A 1 93 ? 15.477 4.720 -15.852 1.00 83.31 93 ILE A O 1
ATOM 757 N N . ALA A 1 94 ? 16.136 5.834 -17.691 1.00 83.94 94 ALA A N 1
ATOM 758 C CA . ALA A 1 94 ? 15.667 7.143 -17.238 1.00 83.94 94 ALA A CA 1
ATOM 759 C C . ALA A 1 94 ? 14.149 7.148 -16.996 1.00 83.94 94 ALA A C 1
ATOM 761 O O . ALA A 1 94 ? 13.677 7.638 -15.969 1.00 83.94 94 ALA A O 1
ATOM 762 N N . TRP A 1 95 ? 13.383 6.532 -17.897 1.00 81.75 95 TRP A N 1
ATOM 763 C CA . TRP A 1 95 ? 11.934 6.404 -17.777 1.00 81.75 95 TRP A CA 1
ATOM 764 C C . TRP A 1 95 ? 11.526 5.529 -16.589 1.00 81.75 95 TRP A C 1
ATOM 766 O O . TRP A 1 95 ? 10.640 5.894 -15.815 1.00 81.75 95 TRP A O 1
ATOM 776 N N . TYR A 1 96 ? 12.204 4.394 -16.397 1.00 82.62 96 TYR A N 1
ATOM 777 C CA . TYR A 1 96 ? 11.995 3.534 -15.234 1.00 82.62 96 TYR A CA 1
ATOM 778 C C . TYR A 1 96 ? 12.318 4.262 -13.922 1.00 82.62 96 TYR A C 1
ATOM 780 O O . TYR A 1 96 ? 11.545 4.181 -12.966 1.00 82.62 96 TYR A O 1
ATOM 788 N N . ALA A 1 97 ? 13.426 5.008 -13.876 1.00 84.69 97 ALA A N 1
ATOM 789 C CA . ALA A 1 97 ? 13.811 5.798 -12.711 1.00 84.69 97 ALA A CA 1
ATOM 790 C C . ALA A 1 97 ? 12.761 6.874 -12.388 1.00 84.69 97 ALA A C 1
ATOM 792 O O . ALA A 1 97 ? 12.333 6.984 -11.237 1.00 84.69 97 ALA A O 1
ATOM 793 N N . TRP A 1 98 ? 12.282 7.599 -13.405 1.00 85.44 98 TRP A N 1
ATOM 794 C CA . TRP A 1 98 ? 11.223 8.598 -13.263 1.00 85.44 98 TRP A CA 1
ATOM 795 C C . TRP A 1 98 ? 9.917 7.993 -12.732 1.00 85.44 98 TRP A C 1
ATOM 797 O O . TRP A 1 98 ? 9.366 8.471 -11.739 1.00 85.44 98 TRP A O 1
ATOM 807 N N . LEU A 1 99 ? 9.442 6.896 -13.333 1.00 82.06 99 LEU A N 1
ATOM 808 C CA . LEU A 1 99 ? 8.229 6.205 -12.883 1.00 82.06 99 LEU A CA 1
ATOM 809 C C . LEU A 1 99 ? 8.380 5.638 -11.467 1.00 82.06 99 LEU A C 1
ATOM 811 O O . LEU A 1 99 ? 7.453 5.726 -10.663 1.00 82.06 99 LEU A O 1
ATOM 815 N N . SER A 1 100 ? 9.549 5.087 -11.137 1.00 83.38 100 SER A N 1
ATOM 816 C CA . SER A 1 100 ? 9.852 4.588 -9.792 1.00 83.38 100 SER A CA 1
ATOM 817 C C . SER A 1 100 ? 9.804 5.705 -8.749 1.00 83.38 100 SER A C 1
ATOM 819 O O . SER A 1 100 ? 9.281 5.486 -7.651 1.00 83.38 100 SER A O 1
ATOM 821 N N . HIS A 1 101 ? 10.305 6.897 -9.090 1.00 86.25 101 HIS A N 1
ATOM 822 C CA . HIS A 1 101 ? 10.236 8.080 -8.237 1.00 86.25 101 HIS A CA 1
ATOM 823 C C . HIS A 1 101 ? 8.790 8.557 -8.048 1.00 86.25 101 HIS A C 1
ATOM 825 O O . HIS A 1 101 ? 8.348 8.749 -6.914 1.00 86.25 101 HIS A O 1
ATOM 831 N N . LEU A 1 102 ? 8.024 8.674 -9.139 1.00 83.88 102 LEU A N 1
ATOM 832 C CA . LEU A 1 102 ? 6.621 9.092 -9.097 1.00 83.88 102 LEU A CA 1
ATOM 833 C C . LEU A 1 102 ? 5.770 8.133 -8.249 1.00 83.88 102 LEU A C 1
ATOM 835 O O . LEU A 1 102 ? 5.021 8.572 -7.377 1.00 83.88 102 LEU A O 1
ATOM 839 N N . TYR A 1 103 ? 5.957 6.823 -8.439 1.00 82.12 103 TYR A N 1
ATOM 840 C CA . TYR A 1 103 ? 5.311 5.790 -7.630 1.00 82.12 103 TYR A CA 1
ATOM 841 C C . TYR A 1 103 ? 5.689 5.912 -6.150 1.00 82.12 103 TYR A C 1
ATOM 843 O O . TYR A 1 103 ? 4.826 5.860 -5.279 1.00 82.12 103 TYR A O 1
ATOM 851 N N . GLY A 1 104 ? 6.977 6.112 -5.849 1.00 82.94 104 GLY A N 1
ATOM 852 C CA . GLY A 1 104 ? 7.447 6.313 -4.476 1.00 82.94 104 GLY A CA 1
ATOM 853 C C . GLY A 1 104 ? 6.780 7.509 -3.792 1.00 82.94 104 GLY A C 1
ATOM 854 O O . GLY A 1 104 ? 6.369 7.403 -2.638 1.00 82.94 104 GLY A O 1
ATOM 855 N N . SER A 1 105 ? 6.619 8.618 -4.517 1.00 84.81 105 SER A N 1
ATOM 856 C CA . SER A 1 105 ? 5.939 9.815 -4.016 1.00 84.81 105 SER A CA 1
ATOM 857 C C . SER A 1 105 ? 4.464 9.550 -3.694 1.00 84.81 105 SER A C 1
ATOM 859 O O . SER A 1 105 ? 4.017 9.822 -2.579 1.00 84.81 105 SER A O 1
ATOM 861 N N . GLN A 1 106 ? 3.734 8.912 -4.616 1.00 83.38 106 GLN A N 1
ATOM 862 C CA . GLN A 1 106 ? 2.325 8.551 -4.412 1.00 83.38 106 GLN A CA 1
ATOM 863 C C . GLN A 1 106 ? 2.132 7.584 -3.239 1.00 83.38 106 GLN A C 1
ATOM 865 O O . GLN A 1 106 ? 1.190 7.722 -2.460 1.00 83.38 106 GLN A O 1
ATOM 870 N N . VAL A 1 107 ? 3.029 6.606 -3.079 1.00 82.25 107 VAL A N 1
ATOM 871 C CA . VAL A 1 107 ? 2.988 5.684 -1.936 1.00 82.25 107 VAL A CA 1
ATOM 872 C C . VAL A 1 107 ? 3.196 6.435 -0.624 1.00 82.25 107 VAL A C 1
ATOM 874 O O . VAL A 1 107 ? 2.458 6.201 0.330 1.00 82.25 107 VAL A O 1
ATOM 877 N N . ASN A 1 108 ? 4.150 7.366 -0.566 1.00 83.62 108 ASN A N 1
ATOM 878 C CA . ASN A 1 108 ? 4.374 8.174 0.633 1.00 83.62 108 ASN A CA 1
ATOM 879 C C . ASN A 1 108 ? 3.158 9.040 0.984 1.00 83.62 108 ASN A C 1
ATOM 881 O O . ASN A 1 108 ? 2.809 9.150 2.158 1.00 83.62 108 ASN A O 1
ATOM 885 N N . GLU A 1 109 ? 2.497 9.625 -0.013 1.00 85.56 109 GLU A N 1
ATOM 886 C CA . GLU A 1 109 ? 1.264 10.389 0.185 1.00 85.56 109 GLU A CA 1
ATOM 887 C C . GLU A 1 109 ? 0.133 9.509 0.738 1.00 85.56 109 GLU A C 1
ATOM 889 O O . GLU A 1 109 ? -0.510 9.874 1.723 1.00 85.56 109 GLU A O 1
ATOM 894 N N . ARG A 1 110 ? -0.053 8.302 0.186 1.00 81.62 110 ARG A N 1
ATOM 895 C CA . ARG A 1 110 ? -1.041 7.332 0.689 1.00 81.62 110 ARG A CA 1
ATOM 896 C C . ARG A 1 110 ? -0.743 6.878 2.117 1.00 81.62 110 ARG A C 1
ATOM 898 O O . ARG A 1 110 ? -1.668 6.771 2.917 1.00 81.62 110 ARG A O 1
ATOM 905 N N . ILE A 1 111 ? 0.527 6.643 2.452 1.00 83.38 111 ILE A N 1
ATOM 906 C CA . ILE A 1 111 ? 0.944 6.299 3.820 1.00 83.38 111 ILE A CA 1
ATOM 907 C C . ILE A 1 111 ? 0.628 7.453 4.777 1.00 83.38 111 ILE A C 1
ATOM 909 O O . ILE A 1 111 ? 0.061 7.214 5.838 1.00 83.38 111 ILE A O 1
ATOM 913 N N . ARG A 1 112 ? 0.930 8.704 4.398 1.00 85.62 112 ARG A N 1
ATOM 914 C CA . ARG A 1 112 ? 0.594 9.884 5.213 1.00 85.62 112 ARG A CA 1
ATOM 915 C C . ARG A 1 112 ? -0.909 10.029 5.422 1.00 85.62 112 ARG A C 1
ATOM 917 O O . ARG A 1 112 ? -1.331 10.289 6.543 1.00 85.62 112 ARG A O 1
ATOM 924 N N . LYS A 1 113 ? -1.708 9.831 4.369 1.00 85.06 113 LYS A N 1
ATOM 925 C CA . LYS A 1 113 ? -3.172 9.871 4.464 1.00 85.06 113 LYS A CA 1
ATOM 926 C C . LYS A 1 113 ? -3.695 8.802 5.422 1.00 85.06 113 LYS A C 1
ATOM 928 O O . LYS A 1 113 ? -4.504 9.107 6.283 1.00 85.06 113 LYS A O 1
ATOM 933 N N . LEU A 1 114 ? -3.189 7.574 5.317 1.00 81.69 114 LEU A N 1
ATOM 934 C CA . LEU A 1 114 ? -3.574 6.482 6.209 1.00 81.69 114 LEU A CA 1
ATOM 935 C C . LEU A 1 114 ? -3.176 6.745 7.666 1.00 81.69 114 LEU A C 1
ATOM 937 O O . LEU A 1 114 ? -3.966 6.480 8.564 1.00 81.69 114 LEU A O 1
ATOM 941 N N . ALA A 1 115 ? -1.980 7.282 7.908 1.00 82.69 115 ALA A N 1
ATOM 942 C CA . ALA A 1 115 ? -1.574 7.689 9.250 1.00 82.69 115 ALA A CA 1
ATOM 943 C C . ALA A 1 115 ? -2.519 8.764 9.818 1.00 82.69 115 ALA A C 1
ATOM 945 O O . ALA A 1 115 ? -2.941 8.654 10.964 1.00 82.69 115 ALA A O 1
ATOM 946 N N . GLY A 1 116 ? -2.923 9.736 8.991 1.00 83.25 116 GLY A N 1
ATOM 947 C CA . GLY A 1 116 ? -3.937 10.731 9.350 1.00 83.25 116 GLY A CA 1
ATOM 948 C C . GLY A 1 116 ? -5.300 10.115 9.682 1.00 83.25 116 GLY A C 1
ATOM 949 O O . GLY A 1 116 ? -5.880 10.462 10.707 1.00 83.25 116 GLY A O 1
ATOM 950 N N . ASP A 1 117 ? -5.777 9.163 8.872 1.00 83.25 117 ASP A N 1
ATOM 951 C CA . ASP A 1 117 ? -7.033 8.438 9.117 1.00 83.25 117 ASP A CA 1
ATOM 952 C C . ASP A 1 117 ? -6.981 7.655 10.448 1.00 83.25 117 ASP A C 1
ATOM 954 O O . ASP A 1 117 ? -7.964 7.632 11.188 1.00 83.25 117 ASP A O 1
ATOM 958 N N . ILE A 1 118 ? -5.839 7.037 10.784 1.00 84.00 118 ILE A N 1
ATOM 959 C CA . ILE A 1 118 ? -5.638 6.317 12.056 1.00 84.00 118 ILE A CA 1
ATOM 960 C C . ILE A 1 118 ? -5.647 7.285 13.241 1.00 84.00 118 ILE A C 1
ATOM 962 O O . ILE A 1 118 ? -6.339 7.035 14.228 1.00 84.00 118 ILE A O 1
ATOM 966 N N . ASP A 1 119 ? -4.909 8.393 13.148 1.00 83.62 119 ASP A N 1
ATOM 967 C CA . ASP A 1 119 ? -4.856 9.406 14.207 1.00 83.62 119 ASP A CA 1
ATOM 968 C C . ASP A 1 119 ? -6.228 10.049 14.442 1.00 83.62 119 ASP A C 1
ATOM 970 O O . ASP A 1 119 ? -6.605 10.315 15.585 1.00 83.62 119 ASP A O 1
ATOM 974 N N . GLN A 1 120 ? -6.996 10.276 13.374 1.00 84.38 120 GLN A N 1
ATOM 975 C CA . GLN A 1 120 ? -8.362 10.782 13.463 1.00 84.38 120 GLN A CA 1
ATOM 976 C C . GLN A 1 120 ? -9.294 9.761 14.126 1.00 84.38 120 GLN A C 1
ATOM 978 O O . GLN A 1 120 ? -9.990 10.109 15.081 1.00 84.38 120 GLN A O 1
ATOM 983 N N . ALA A 1 121 ? -9.259 8.502 13.681 1.00 81.31 121 ALA A N 1
ATOM 984 C CA . ALA A 1 121 ? -10.066 7.423 14.249 1.00 81.31 121 ALA A CA 1
ATOM 985 C C . ALA A 1 121 ? -9.693 7.100 15.706 1.00 81.31 121 ALA A C 1
ATOM 987 O O . ALA A 1 121 ? -10.509 6.565 16.448 1.00 81.31 121 ALA A O 1
ATOM 988 N N . HIS A 1 122 ? -8.481 7.427 16.155 1.00 79.19 122 HIS A N 1
ATOM 989 C CA . HIS A 1 122 ? -8.111 7.287 17.562 1.00 79.19 122 HIS A CA 1
ATOM 990 C C . HIS A 1 122 ? -8.722 8.379 18.457 1.00 79.19 122 HIS A C 1
ATOM 992 O O . HIS A 1 122 ? -8.894 8.169 19.656 1.00 79.19 122 HIS A O 1
ATOM 998 N N . ARG A 1 123 ? -9.035 9.555 17.896 1.00 80.00 123 ARG A N 1
ATOM 999 C CA . ARG A 1 123 ? -9.564 10.709 18.645 1.00 80.00 123 ARG A CA 1
ATOM 1000 C C . ARG A 1 123 ? -11.087 10.755 18.704 1.00 80.00 123 ARG A C 1
ATOM 1002 O O . ARG A 1 123 ? -11.628 11.460 19.553 1.00 80.00 123 ARG A O 1
ATOM 1009 N N . GLN A 1 124 ? -11.772 10.071 17.793 1.00 79.75 124 GLN A N 1
ATOM 1010 C CA . GLN A 1 124 ? -13.228 10.083 17.726 1.00 79.75 124 GLN A CA 1
ATOM 1011 C C . GLN A 1 124 ? -13.845 9.051 18.693 1.00 79.75 124 GLN A C 1
ATOM 1013 O O . GLN A 1 124 ? -13.299 7.965 18.898 1.00 79.75 124 GLN A O 1
ATOM 1018 N N . PRO A 1 125 ? -14.978 9.377 19.335 1.00 68.00 125 PRO A N 1
ATOM 1019 C CA . PRO A 1 125 ? -15.744 8.396 20.090 1.00 68.00 125 PRO A CA 1
ATOM 1020 C C . PRO A 1 125 ? -16.442 7.426 19.120 1.00 68.00 125 PRO A C 1
ATOM 1022 O O . PRO A 1 125 ? -16.912 7.836 18.064 1.00 68.00 125 PRO A O 1
ATOM 1025 N N . HIS A 1 126 ? -16.536 6.145 19.492 1.00 73.25 126 HIS A N 1
ATOM 1026 C CA . HIS A 1 126 ? -17.146 5.051 18.703 1.00 73.25 126 HIS A CA 1
ATOM 1027 C C . HIS A 1 126 ? -16.377 4.586 17.457 1.00 73.25 126 HIS A C 1
ATOM 1029 O O . HIS A 1 126 ? -16.833 3.674 16.763 1.00 73.25 126 HIS A O 1
ATOM 1035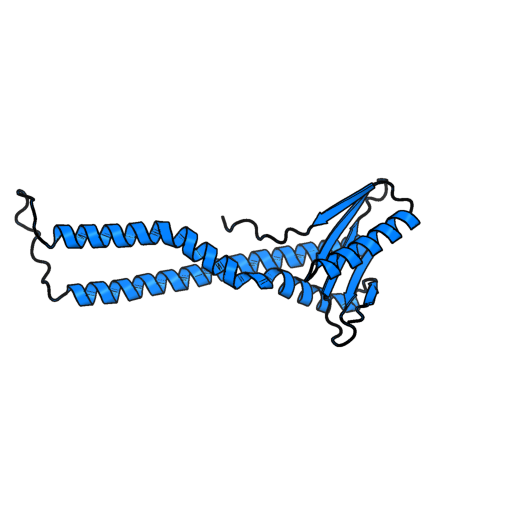 N N . THR A 1 127 ? -15.187 5.126 17.215 1.00 80.19 127 THR A N 1
ATOM 1036 C CA . THR A 1 127 ? -14.244 4.632 16.210 1.00 80.19 127 THR A CA 1
ATOM 1037 C C . THR A 1 127 ? -13.185 3.756 16.853 1.00 80.19 127 THR A C 1
ATOM 1039 O O . THR A 1 127 ? -12.809 3.943 18.008 1.00 80.19 127 THR A O 1
ATOM 1042 N N . ASN A 1 128 ? -12.711 2.756 16.116 1.00 84.69 128 ASN A N 1
ATOM 1043 C CA . ASN A 1 128 ? -11.652 1.886 16.608 1.00 84.69 128 ASN A CA 1
ATOM 1044 C C . ASN A 1 128 ? -10.754 1.409 15.475 1.00 84.69 128 ASN A C 1
ATOM 1046 O O . ASN A 1 128 ? -11.178 1.248 14.329 1.00 84.69 128 ASN A O 1
ATOM 1050 N N . VAL A 1 129 ? -9.498 1.155 15.828 1.00 86.69 129 VAL A N 1
ATOM 1051 C CA . VAL A 1 129 ? -8.484 0.659 14.902 1.00 86.69 129 VAL A CA 1
ATOM 1052 C C . VAL A 1 129 ? -7.941 -0.650 15.449 1.00 86.69 129 VAL A C 1
ATOM 1054 O O . VAL A 1 129 ? -7.446 -0.701 16.576 1.00 86.69 129 VAL A O 1
ATOM 1057 N N . TRP A 1 130 ? -7.999 -1.703 14.636 1.00 90.06 130 TRP A N 1
ATOM 1058 C CA . TRP A 1 130 ? -7.445 -3.007 14.984 1.00 90.06 130 TRP A CA 1
ATOM 1059 C C . TRP A 1 130 ? -6.298 -3.390 14.066 1.00 90.06 130 TRP A C 1
ATOM 1061 O O . TRP A 1 130 ? -6.309 -3.156 12.856 1.00 90.06 130 TRP A O 1
ATOM 1071 N N . LEU A 1 131 ? -5.313 -4.041 14.671 1.00 90.44 131 LEU A N 1
ATOM 1072 C CA . LEU A 1 131 ? -4.126 -4.552 14.015 1.00 90.44 131 LEU A CA 1
ATOM 1073 C C . LEU A 1 131 ? -4.076 -6.064 14.170 1.00 90.44 131 LEU A C 1
ATOM 1075 O O . LEU A 1 131 ? -4.137 -6.589 15.282 1.00 90.44 131 LEU A O 1
ATOM 1079 N N . MET A 1 132 ? -3.894 -6.773 13.062 1.00 88.94 132 MET A N 1
ATOM 1080 C CA . MET A 1 132 ? -3.576 -8.195 13.097 1.00 88.94 132 MET A CA 1
ATOM 1081 C C . MET A 1 132 ? -2.065 -8.358 13.086 1.00 88.94 132 MET A C 1
ATOM 1083 O O . MET A 1 132 ? -1.397 -7.853 12.182 1.00 88.94 132 MET A O 1
ATOM 1087 N N . LYS A 1 133 ? -1.519 -9.062 14.075 1.00 88.50 133 LYS A N 1
ATOM 1088 C CA . LYS A 1 133 ? -0.084 -9.328 14.176 1.00 88.50 133 LYS A CA 1
ATOM 1089 C C . LYS A 1 133 ? 0.219 -10.809 14.036 1.00 88.50 133 LYS A C 1
ATOM 1091 O O . LYS A 1 133 ? -0.558 -11.672 14.447 1.00 88.50 133 LYS A O 1
ATOM 1096 N N . ASP A 1 134 ? 1.386 -11.078 13.471 1.00 87.19 134 ASP A N 1
ATOM 1097 C CA . ASP A 1 134 ? 2.019 -12.383 13.554 1.00 87.19 134 ASP A CA 1
ATOM 1098 C C . ASP A 1 134 ? 2.545 -12.595 14.980 1.00 87.19 134 ASP A C 1
ATOM 1100 O O . ASP A 1 134 ? 3.349 -11.801 15.484 1.00 87.19 134 ASP A O 1
ATOM 1104 N N . THR A 1 135 ? 2.112 -13.681 15.618 1.00 79.19 135 THR A N 1
ATOM 1105 C CA . THR A 1 135 ? 2.548 -14.066 16.968 1.00 79.19 135 THR A CA 1
ATOM 1106 C C . THR A 1 135 ? 4.043 -14.328 17.055 1.00 79.19 135 THR A C 1
ATOM 1108 O O . THR A 1 135 ? 4.615 -14.184 18.130 1.00 79.19 135 THR A O 1
ATOM 1111 N N . LYS A 1 136 ? 4.695 -14.693 15.945 1.00 79.56 136 LYS A N 1
ATOM 1112 C CA . LYS A 1 136 ? 6.123 -15.031 15.939 1.00 79.56 136 LYS A CA 1
ATOM 1113 C C . LYS A 1 136 ? 7.039 -13.840 15.685 1.00 79.56 136 LYS A C 1
ATOM 1115 O O . LYS A 1 136 ? 8.169 -13.845 16.157 1.00 79.56 136 LYS A O 1
ATOM 1120 N N . SER A 1 137 ? 6.591 -12.847 14.917 1.00 72.25 137 SER A N 1
ATOM 1121 C CA . SER A 1 137 ? 7.485 -11.812 14.377 1.00 72.25 137 SER A CA 1
ATOM 1122 C C . SER A 1 137 ? 7.121 -10.382 14.774 1.00 72.25 137 SER A C 1
ATOM 1124 O O . SER A 1 137 ? 7.770 -9.444 14.315 1.00 72.25 137 SER A O 1
ATOM 1126 N N . THR A 1 138 ? 6.095 -10.171 15.612 1.00 77.12 138 THR A N 1
ATOM 1127 C CA . THR A 1 138 ? 5.516 -8.842 15.942 1.00 77.12 138 THR A CA 1
ATOM 1128 C C . THR A 1 138 ? 5.103 -8.012 14.718 1.00 77.12 138 THR A C 1
ATOM 1130 O O . THR A 1 138 ? 4.714 -6.848 14.841 1.00 77.12 138 THR A O 1
ATOM 1133 N N . ARG A 1 139 ? 5.164 -8.611 13.523 1.00 85.62 139 ARG A N 1
ATOM 1134 C CA . ARG A 1 139 ? 4.891 -7.972 12.247 1.00 85.62 139 ARG A CA 1
ATOM 1135 C C . ARG A 1 139 ? 3.393 -7.783 12.109 1.00 85.62 139 ARG A C 1
ATOM 1137 O O . ARG A 1 139 ? 2.620 -8.713 12.329 1.00 85.62 139 ARG A O 1
ATOM 1144 N N . VAL A 1 140 ? 2.993 -6.580 11.718 1.00 87.12 140 VAL A N 1
ATOM 1145 C CA . VAL A 1 140 ? 1.606 -6.289 11.360 1.00 87.12 140 VAL A CA 1
ATOM 1146 C C . VAL A 1 140 ? 1.317 -6.944 10.008 1.00 87.12 140 VAL A C 1
ATOM 1148 O O . VAL A 1 140 ? 2.094 -6.810 9.065 1.00 87.12 140 VAL A O 1
ATOM 1151 N N . LEU A 1 141 ? 0.230 -7.704 9.946 1.00 86.94 141 LEU A N 1
ATOM 1152 C CA . LEU A 1 141 ? -0.242 -8.448 8.778 1.00 86.94 141 LEU A CA 1
ATOM 1153 C C . LEU A 1 141 ? -1.474 -7.800 8.133 1.00 86.94 141 LEU A C 1
ATOM 1155 O O . LEU A 1 141 ? -1.776 -8.073 6.969 1.00 86.94 141 LEU A O 1
ATOM 1159 N N . GLY A 1 142 ? -2.179 -6.956 8.885 1.00 86.81 142 GLY A N 1
ATOM 1160 C CA . GLY A 1 142 ? -3.326 -6.200 8.411 1.00 86.81 142 GLY A CA 1
ATOM 1161 C C . GLY A 1 142 ? -3.776 -5.145 9.413 1.00 86.81 142 GLY A C 1
ATOM 1162 O O . GLY A 1 142 ? -3.503 -5.256 10.612 1.00 86.81 142 GLY A O 1
ATOM 1163 N N . VAL A 1 143 ? -4.468 -4.138 8.896 1.00 88.56 143 VAL A N 1
ATOM 1164 C CA . VAL A 1 143 ? -5.039 -3.009 9.627 1.00 88.56 143 VAL A CA 1
ATOM 1165 C C . VAL A 1 143 ? -6.486 -2.843 9.194 1.00 88.56 143 VAL A C 1
ATOM 1167 O O . VAL A 1 143 ? -6.796 -2.912 8.004 1.00 88.56 143 VAL A O 1
ATOM 1170 N N . VAL A 1 144 ? -7.366 -2.611 10.159 1.00 89.56 144 VAL A N 1
ATOM 1171 C CA . VAL A 1 144 ? -8.753 -2.216 9.919 1.00 89.56 144 VAL A CA 1
ATOM 1172 C C . VAL A 1 144 ? -9.070 -0.986 10.753 1.00 89.56 144 VAL A C 1
ATOM 1174 O O . VAL A 1 144 ? -8.720 -0.922 11.931 1.00 89.56 144 VAL A O 1
ATOM 1177 N N . ILE A 1 145 ? -9.726 -0.017 10.130 1.00 87.50 145 ILE A N 1
ATOM 1178 C CA . ILE A 1 145 ? -10.273 1.164 10.786 1.00 87.50 145 ILE A CA 1
ATOM 1179 C C . ILE A 1 145 ? -11.785 1.080 10.650 1.00 87.50 145 ILE A C 1
ATOM 1181 O O . ILE A 1 145 ? -12.298 0.946 9.541 1.00 87.50 145 ILE A O 1
ATOM 1185 N N . LEU A 1 146 ? -12.487 1.159 11.772 1.00 85.69 146 LEU A N 1
ATOM 1186 C CA . LEU A 1 146 ? -13.912 1.439 11.795 1.00 85.69 146 LEU A CA 1
ATOM 1187 C C . LEU A 1 146 ? -14.078 2.924 12.098 1.00 85.69 146 LEU A C 1
ATOM 1189 O O . LEU A 1 146 ? -13.761 3.370 13.203 1.00 85.69 146 LEU A O 1
ATOM 1193 N N . ASN A 1 147 ? -14.546 3.661 11.098 1.00 83.94 147 ASN A N 1
ATOM 1194 C CA . ASN A 1 147 ? -14.902 5.060 11.225 1.00 83.94 147 ASN A CA 1
ATOM 1195 C C . ASN A 1 147 ? -16.421 5.189 11.394 1.00 83.94 147 ASN A C 1
ATOM 1197 O O . ASN A 1 147 ? -17.176 4.545 10.671 1.00 83.94 147 ASN A O 1
ATOM 1201 N N . CYS A 1 148 ? -16.854 6.012 12.334 1.00 76.88 148 CYS A N 1
ATOM 1202 C CA . CYS A 1 148 ? -18.243 6.222 12.708 1.00 76.88 148 CYS A CA 1
ATOM 1203 C C . CYS A 1 148 ? -18.397 7.725 12.858 1.00 76.88 148 CYS A C 1
ATOM 1205 O O . CYS A 1 148 ? -17.797 8.319 13.756 1.00 76.88 148 CYS A O 1
ATOM 1207 N N . ASP A 1 149 ? -19.170 8.349 11.979 1.00 71.31 149 ASP A N 1
ATOM 1208 C CA . ASP A 1 149 ? -19.464 9.763 12.155 1.00 71.31 149 ASP A CA 1
ATOM 1209 C C . ASP A 1 149 ? -20.398 9.906 13.358 1.00 71.31 149 ASP A C 1
ATOM 1211 O O . ASP A 1 149 ? -21.415 9.223 13.444 1.00 71.31 149 ASP A O 1
ATOM 1215 N N . GLY A 1 150 ? -20.046 10.784 14.304 1.00 57.12 150 GLY A N 1
ATOM 1216 C CA . GLY A 1 150 ? -20.670 10.914 15.634 1.00 57.12 150 GLY A CA 1
ATOM 1217 C C . GLY A 1 150 ? -22.160 11.297 15.675 1.00 57.12 150 GLY A C 1
ATOM 1218 O O . GLY A 1 150 ? -22.662 11.656 16.735 1.00 57.12 150 GLY A O 1
ATOM 1219 N N . GLY A 1 151 ? -22.865 11.231 14.545 1.00 57.44 151 GLY A N 1
ATOM 1220 C CA . GLY A 1 151 ? -24.318 11.358 14.428 1.00 57.44 151 GLY A CA 1
ATOM 1221 C C . GLY A 1 151 ? -24.956 10.411 13.400 1.00 57.44 151 GLY A C 1
ATOM 1222 O O . GLY A 1 151 ? -26.162 10.498 13.188 1.00 57.44 151 GLY A O 1
ATOM 1223 N N . ALA A 1 152 ? -24.187 9.523 12.761 1.00 59.12 152 ALA A N 1
ATOM 1224 C CA . ALA A 1 152 ? -24.682 8.565 11.779 1.00 59.12 152 ALA A CA 1
ATOM 1225 C C . ALA A 1 152 ? -24.809 7.170 12.407 1.00 59.12 152 ALA A C 1
ATOM 1227 O O . ALA A 1 152 ? -23.887 6.674 13.049 1.00 59.12 152 ALA A O 1
ATOM 1228 N N . GLU A 1 153 ? -25.925 6.482 12.158 1.00 65.88 153 GLU A N 1
ATOM 1229 C CA . GLU A 1 153 ? -26.071 5.045 12.460 1.00 65.88 153 GLU A CA 1
ATOM 1230 C C . GLU A 1 153 ? -25.262 4.155 11.486 1.00 65.88 153 GLU A C 1
ATOM 1232 O O . GLU A 1 153 ? -25.436 2.931 11.449 1.00 65.88 153 GLU A O 1
ATOM 1237 N N . GLU A 1 154 ? -24.393 4.774 10.684 1.00 71.62 154 GLU A N 1
ATOM 1238 C CA . GLU A 1 154 ? -23.599 4.163 9.631 1.00 71.62 154 GLU A CA 1
ATOM 1239 C C . GLU A 1 154 ? -22.114 4.189 10.008 1.00 71.62 154 GLU A C 1
ATOM 1241 O O . GLU A 1 154 ? -21.539 5.234 10.313 1.00 71.62 154 GLU A O 1
ATOM 1246 N N . GLY A 1 155 ? -21.490 3.015 9.984 1.00 75.69 155 GLY A N 1
ATOM 1247 C CA . GLY A 1 155 ? -20.056 2.832 10.147 1.00 75.69 155 GLY A CA 1
ATOM 1248 C C . GLY A 1 155 ? -19.400 2.492 8.813 1.00 75.69 155 GLY A C 1
ATOM 1249 O O . GLY A 1 155 ? -19.920 1.701 8.021 1.00 75.69 155 GLY A O 1
ATOM 1250 N N . GLN A 1 156 ? -18.222 3.050 8.578 1.00 83.12 156 GLN A N 1
ATOM 1251 C CA . GLN A 1 156 ? -17.376 2.723 7.442 1.00 83.12 156 GLN A CA 1
ATOM 1252 C C . GLN A 1 156 ? -16.180 1.895 7.918 1.00 83.12 156 GLN A C 1
ATOM 1254 O O . GLN A 1 156 ? -15.365 2.349 8.719 1.00 83.12 156 GLN A O 1
ATOM 1259 N N . ILE A 1 157 ? -16.057 0.669 7.414 1.00 83.19 157 ILE A N 1
ATOM 1260 C CA . ILE A 1 157 ? -14.892 -0.185 7.635 1.00 83.19 157 ILE A CA 1
ATOM 1261 C C . ILE A 1 157 ? -13.926 0.021 6.480 1.00 83.19 157 ILE A C 1
ATOM 1263 O O . ILE A 1 157 ? -14.223 -0.350 5.347 1.00 83.19 157 ILE A O 1
ATOM 1267 N N . LYS A 1 158 ? -12.733 0.517 6.788 1.00 85.56 158 LYS A N 1
ATOM 1268 C CA . LYS A 1 158 ? -11.600 0.525 5.870 1.00 85.56 158 LYS A CA 1
ATOM 1269 C C . LYS A 1 158 ? -10.640 -0.608 6.240 1.00 85.56 158 LYS A C 1
ATOM 1271 O O . LYS A 1 158 ? -10.252 -0.703 7.405 1.00 85.56 158 LYS A O 1
ATOM 1276 N N . VAL A 1 159 ? -10.254 -1.476 5.293 1.00 85.06 159 VAL A N 1
ATOM 1277 C CA . VAL A 1 159 ? -9.330 -2.614 5.547 1.00 85.06 159 VAL A CA 1
ATOM 1278 C C . VAL A 1 159 ? -8.159 -2.663 4.572 1.00 85.06 159 VAL A C 1
ATOM 1280 O O . VAL A 1 159 ? -8.324 -2.478 3.368 1.00 85.06 159 VAL A O 1
ATOM 1283 N N . ALA A 1 160 ? -6.960 -2.902 5.111 1.00 85.50 160 ALA A N 1
ATOM 1284 C CA . ALA A 1 160 ? -5.737 -3.181 4.366 1.00 85.50 160 ALA A CA 1
ATOM 1285 C C . ALA A 1 160 ? -5.073 -4.432 4.954 1.00 85.50 160 ALA A C 1
ATOM 1287 O O . ALA A 1 160 ? -4.682 -4.440 6.120 1.00 85.50 160 ALA A O 1
ATOM 1288 N N . ALA A 1 161 ? -4.932 -5.504 4.171 1.00 86.00 161 ALA A N 1
ATOM 1289 C CA . ALA A 1 161 ? -4.433 -6.788 4.667 1.00 86.00 161 ALA A CA 1
ATOM 1290 C C . ALA A 1 161 ? -3.600 -7.545 3.626 1.00 86.00 161 ALA A C 1
ATOM 1292 O O . ALA A 1 161 ? -3.915 -7.561 2.441 1.00 86.00 161 ALA A O 1
ATOM 1293 N N . MET A 1 162 ? -2.568 -8.265 4.074 1.00 82.62 162 MET A N 1
ATOM 1294 C CA . MET A 1 162 ? -1.669 -9.043 3.201 1.00 82.62 162 MET A CA 1
ATOM 1295 C C . MET A 1 162 ? -2.260 -10.373 2.690 1.00 82.62 162 MET A C 1
ATOM 1297 O O . MET A 1 162 ? -1.524 -11.241 2.217 1.00 82.62 162 MET A O 1
ATOM 1301 N N . GLY A 1 163 ? -3.582 -10.545 2.757 1.00 83.38 163 GLY A N 1
ATOM 1302 C CA . GLY A 1 163 ? -4.292 -11.705 2.224 1.00 83.38 163 GLY A CA 1
ATOM 1303 C C . GLY A 1 163 ? -5.767 -11.734 2.622 1.00 83.38 163 GLY A C 1
ATOM 1304 O O . GLY A 1 163 ? -6.144 -11.233 3.680 1.00 83.38 163 GLY A O 1
ATOM 1305 N N . SER A 1 164 ? -6.586 -12.402 1.808 1.00 83.56 164 SER A N 1
ATOM 1306 C CA . SER A 1 164 ? -8.050 -12.452 1.967 1.00 83.56 164 SER A CA 1
ATOM 1307 C C . SER A 1 164 ? -8.515 -13.060 3.295 1.00 83.56 164 SER A C 1
ATOM 1309 O O . SER A 1 164 ? -9.518 -12.642 3.862 1.00 83.56 164 SER A O 1
ATOM 1311 N N . ARG A 1 165 ? -7.769 -14.027 3.846 1.00 85.25 165 ARG A N 1
ATOM 1312 C CA . ARG A 1 165 ? -8.087 -14.626 5.157 1.00 85.25 165 ARG A CA 1
ATOM 1313 C C . ARG A 1 165 ? -7.859 -13.660 6.324 1.00 85.25 165 ARG A C 1
ATOM 1315 O O . ARG A 1 165 ? -8.594 -13.709 7.302 1.00 85.25 165 ARG A O 1
ATOM 1322 N N . ILE A 1 166 ? -6.830 -12.816 6.227 1.00 85.12 166 ILE A N 1
ATOM 1323 C CA . ILE A 1 166 ? -6.491 -11.799 7.238 1.00 85.12 166 ILE A CA 1
ATOM 1324 C C . ILE A 1 166 ? -7.531 -10.682 7.175 1.00 85.12 166 ILE A C 1
ATOM 1326 O O . ILE A 1 166 ? -8.062 -10.274 8.203 1.00 85.12 166 ILE A O 1
ATOM 1330 N N . GLU A 1 167 ? -7.857 -10.246 5.960 1.00 86.12 167 GLU A N 1
ATOM 1331 C CA . GLU A 1 167 ? -8.915 -9.278 5.693 1.00 86.12 167 GLU A CA 1
ATOM 1332 C C . GLU A 1 167 ? -10.248 -9.713 6.296 1.00 86.12 167 GLU A C 1
ATOM 1334 O O . GLU A 1 167 ? -10.816 -8.991 7.110 1.00 86.12 167 GLU A O 1
ATOM 1339 N N . LEU A 1 168 ? -10.704 -10.928 5.980 1.00 86.94 168 LEU A N 1
ATOM 1340 C CA . LEU A 1 168 ? -11.973 -11.445 6.481 1.00 86.94 168 LEU A CA 1
ATOM 1341 C C . LEU A 1 168 ? -12.015 -11.483 8.016 1.00 86.94 168 LEU A C 1
ATOM 1343 O O . LEU A 1 168 ? -13.016 -11.090 8.607 1.00 86.94 168 LEU A O 1
ATOM 1347 N N . ALA A 1 169 ? -10.931 -11.919 8.666 1.00 87.00 169 ALA A N 1
ATOM 1348 C CA . ALA A 1 169 ? -10.856 -11.969 10.125 1.00 87.00 169 ALA A CA 1
ATOM 1349 C C . ALA A 1 169 ? -10.947 -10.569 10.762 1.00 87.00 169 ALA A C 1
ATOM 1351 O O . ALA A 1 169 ? -11.634 -10.385 11.769 1.00 87.00 169 ALA A O 1
ATOM 1352 N N . LEU A 1 170 ? -10.288 -9.574 10.160 1.00 86.75 170 LEU A N 1
ATOM 1353 C CA . LEU A 1 170 ? -10.334 -8.182 10.609 1.00 86.75 170 LEU A CA 1
ATOM 1354 C C . LEU A 1 170 ? -11.717 -7.552 10.397 1.00 86.75 170 LEU A C 1
ATOM 1356 O O . LEU A 1 170 ? -12.250 -6.926 11.314 1.00 86.75 170 LEU A O 1
ATOM 1360 N N . VAL A 1 171 ? -12.330 -7.771 9.230 1.00 87.44 171 VAL A N 1
ATOM 1361 C CA . VAL A 1 171 ? -13.690 -7.299 8.921 1.00 87.44 171 VAL A CA 1
ATOM 1362 C C . VAL A 1 171 ? -14.707 -7.917 9.880 1.00 87.44 171 VAL A C 1
ATOM 1364 O O . VAL A 1 171 ? -15.533 -7.205 10.444 1.00 87.44 171 VAL A O 1
ATOM 1367 N N . GLN A 1 172 ? -14.633 -9.229 10.129 1.00 88.62 172 GLN A N 1
ATOM 1368 C CA . GLN A 1 172 ? -15.527 -9.910 11.070 1.00 88.62 172 GLN A CA 1
ATOM 1369 C C . GLN A 1 172 ? -15.436 -9.315 12.476 1.00 88.62 172 GLN A C 1
ATOM 1371 O O . GLN A 1 172 ? -16.466 -9.111 13.123 1.00 88.62 172 GLN A O 1
ATOM 1376 N N . ARG A 1 173 ? -14.222 -8.995 12.941 1.00 86.75 173 ARG A N 1
ATOM 1377 C CA . ARG A 1 173 ? -14.019 -8.350 14.241 1.00 86.75 173 ARG A CA 1
ATOM 1378 C C . ARG A 1 173 ? -14.638 -6.952 14.286 1.00 86.75 173 ARG A C 1
ATOM 1380 O O . ARG A 1 173 ? -15.327 -6.636 15.254 1.00 86.75 173 ARG A O 1
ATOM 1387 N N . ALA A 1 174 ? -14.443 -6.155 13.238 1.00 85.50 174 ALA A N 1
ATOM 1388 C CA . ALA A 1 174 ? -15.022 -4.818 13.136 1.00 85.50 174 ALA A CA 1
ATOM 1389 C C . ALA A 1 174 ? -16.562 -4.854 13.103 1.00 85.50 174 ALA A C 1
ATOM 1391 O O . ALA A 1 174 ? -17.206 -4.091 13.818 1.00 85.50 174 ALA A O 1
ATOM 1392 N N . ILE A 1 175 ? -17.166 -5.797 12.369 1.00 85.69 175 ILE A N 1
ATOM 1393 C CA . ILE A 1 175 ? -18.627 -5.993 12.339 1.00 85.69 175 ILE A CA 1
ATOM 1394 C C . ILE A 1 175 ? -19.165 -6.405 13.716 1.00 85.69 175 ILE A C 1
ATOM 1396 O O . ILE A 1 175 ? -20.207 -5.912 14.145 1.00 85.69 175 ILE A O 1
ATOM 1400 N N . GLN A 1 176 ? -18.479 -7.308 14.426 1.00 86.31 176 GLN A N 1
ATOM 1401 C CA . GLN A 1 176 ? -18.883 -7.707 15.779 1.00 86.31 176 GLN A CA 1
ATOM 1402 C C . GLN A 1 176 ? -18.889 -6.517 16.742 1.00 86.31 176 GLN A C 1
ATOM 1404 O O . GLN A 1 176 ? -19.841 -6.361 17.504 1.00 86.31 176 GLN A O 1
ATOM 1409 N N . PHE A 1 177 ? -17.864 -5.666 16.680 1.00 83.06 177 PHE A N 1
ATOM 1410 C CA . PHE A 1 177 ? -17.804 -4.450 17.487 1.00 83.06 177 PHE A CA 1
ATOM 1411 C C . PHE A 1 177 ? -18.910 -3.458 17.108 1.00 83.06 177 PHE A C 1
ATOM 1413 O O . PHE A 1 177 ? -19.593 -2.938 17.986 1.00 83.06 177 PHE A O 1
ATOM 1420 N N . ALA A 1 178 ? -19.150 -3.255 15.810 1.00 82.44 178 ALA A N 1
ATOM 1421 C CA . ALA A 1 178 ? -20.211 -2.375 15.328 1.00 82.44 178 ALA A CA 1
ATOM 1422 C C . ALA A 1 178 ? -21.596 -2.802 15.849 1.00 82.44 178 ALA A C 1
ATOM 1424 O O . ALA A 1 178 ? -22.372 -1.968 16.310 1.00 82.44 178 ALA A O 1
ATOM 1425 N N . ARG A 1 179 ? -21.869 -4.115 15.887 1.00 83.00 179 ARG A N 1
ATOM 1426 C CA . ARG A 1 179 ? -23.097 -4.668 16.483 1.00 83.00 179 ARG A CA 1
ATOM 1427 C C . ARG A 1 179 ? -23.202 -4.407 17.984 1.00 83.00 179 ARG A C 1
ATOM 1429 O O . ARG A 1 179 ? -24.289 -4.107 18.460 1.00 83.00 179 ARG A O 1
ATOM 1436 N N . GLN A 1 180 ? -22.098 -4.515 18.725 1.00 83.56 180 GLN A N 1
ATOM 1437 C CA . GLN A 1 180 ? -22.077 -4.220 20.165 1.00 83.56 180 GLN A CA 1
ATOM 1438 C C . GLN A 1 180 ? -22.348 -2.739 20.458 1.00 83.56 180 GLN A C 1
ATOM 1440 O O . GLN A 1 180 ? -22.940 -2.424 21.483 1.00 83.56 180 GLN A O 1
ATOM 1445 N N . GLN A 1 181 ? -21.937 -1.848 19.555 1.00 78.38 181 GLN A N 1
ATOM 1446 C CA . GLN A 1 181 ? -22.157 -0.403 19.651 1.00 78.38 181 GLN A CA 1
ATOM 1447 C C . GLN A 1 181 ? -23.510 0.054 19.071 1.00 78.38 181 GLN A C 1
ATOM 1449 O O . GLN A 1 181 ? -23.815 1.239 19.118 1.00 78.38 181 GLN A O 1
ATOM 1454 N N . GLY A 1 182 ? -24.329 -0.857 18.530 1.00 72.62 182 GLY A N 1
ATOM 1455 C CA . GLY A 1 182 ? -25.649 -0.526 17.979 1.00 72.62 182 GLY A CA 1
ATOM 1456 C C . GLY A 1 182 ? -25.635 0.150 16.600 1.00 72.62 182 GLY A C 1
ATOM 1457 O O . GLY A 1 182 ? -26.628 0.760 16.216 1.00 72.62 182 GLY A O 1
ATOM 1458 N N . ILE A 1 183 ? -24.542 0.036 15.841 1.00 76.38 183 ILE A N 1
ATOM 1459 C CA . ILE A 1 183 ? -24.416 0.604 14.489 1.00 76.38 183 ILE A CA 1
ATOM 1460 C C . ILE A 1 183 ? -25.254 -0.233 13.508 1.00 76.38 183 ILE A C 1
ATOM 1462 O O . ILE A 1 183 ? -25.082 -1.454 13.43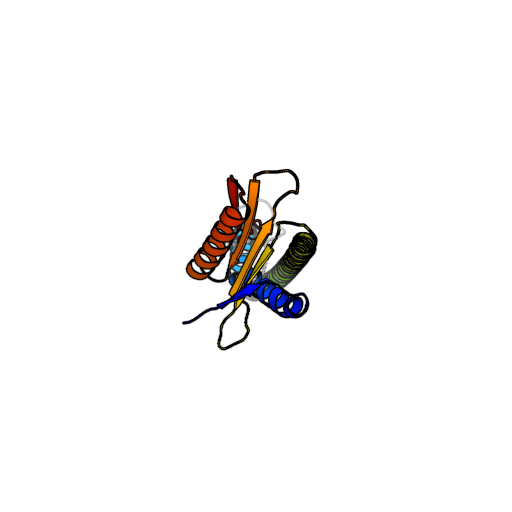2 1.00 76.38 183 ILE A O 1
ATOM 1466 N N . LYS A 1 184 ? -26.165 0.406 12.759 1.00 64.38 184 LYS A N 1
ATOM 1467 C CA . LYS A 1 184 ? -27.146 -0.284 11.899 1.00 64.38 184 LYS A CA 1
ATOM 1468 C C . LYS A 1 184 ? -26.595 -0.667 10.533 1.00 64.38 184 LYS A C 1
ATOM 1470 O O . LYS A 1 184 ? -26.944 -1.731 10.022 1.00 64.38 184 LYS A O 1
ATOM 1475 N N . VAL A 1 185 ? -25.752 0.176 9.942 1.00 62.62 185 VAL A N 1
ATOM 1476 C CA . VAL A 1 185 ? -25.214 -0.042 8.593 1.00 62.62 185 VAL A CA 1
ATOM 1477 C C . VAL A 1 185 ? -23.702 -0.037 8.654 1.00 62.62 185 VAL A C 1
ATOM 1479 O O . VAL A 1 185 ? -23.095 0.841 9.254 1.00 62.62 185 VAL A O 1
ATOM 1482 N N . VAL A 1 186 ? -23.087 -1.035 8.031 1.00 71.62 186 VAL A N 1
ATOM 1483 C CA . VAL A 1 186 ? -21.636 -1.153 7.965 1.00 71.62 186 VAL A CA 1
ATOM 1484 C C . VAL A 1 186 ? -21.243 -1.298 6.506 1.00 71.62 186 VAL A C 1
ATOM 1486 O O . VAL A 1 186 ? -21.538 -2.317 5.883 1.00 71.62 186 VAL A O 1
ATOM 1489 N N . THR A 1 187 ? -20.594 -0.277 5.956 1.00 73.69 187 THR A N 1
ATOM 1490 C CA . THR A 1 187 ? -20.069 -0.317 4.588 1.00 73.69 187 THR A CA 1
ATOM 1491 C C . THR A 1 187 ? -18.593 -0.688 4.611 1.00 73.69 187 THR A C 1
ATOM 1493 O O . THR A 1 187 ? -17.839 -0.226 5.464 1.00 73.69 187 THR A O 1
ATOM 1496 N N . GLN A 1 188 ? -18.169 -1.560 3.696 1.00 74.69 188 GLN A N 1
ATOM 1497 C CA . GLN A 1 188 ? -16.762 -1.921 3.545 1.00 74.69 188 GLN A CA 1
ATOM 1498 C C . GLN A 1 188 ? -16.157 -1.116 2.397 1.00 74.69 188 GLN A C 1
ATOM 1500 O O . GLN A 1 188 ? -16.506 -1.316 1.235 1.00 74.69 188 GLN A O 1
ATOM 1505 N N . GLU A 1 189 ? -15.208 -0.248 2.720 1.00 74.81 189 GLU A N 1
ATOM 1506 C CA . GLU A 1 189 ? -14.328 0.388 1.752 1.00 74.81 189 GLU A CA 1
ATOM 1507 C C . GLU A 1 189 ? -12.991 -0.362 1.764 1.00 74.81 189 GLU A C 1
ATOM 1509 O O . GLU A 1 189 ? -12.296 -0.443 2.777 1.00 74.81 189 GLU A O 1
ATOM 1514 N N . HIS A 1 190 ? -12.608 -0.954 0.635 1.00 66.88 190 HIS A N 1
ATOM 1515 C CA . HIS A 1 190 ? -11.245 -1.463 0.516 1.00 66.88 190 HIS A CA 1
ATOM 1516 C C . HIS A 1 190 ? -10.325 -0.263 0.315 1.00 66.88 190 HIS A C 1
ATOM 1518 O O . HIS A 1 190 ? -10.588 0.564 -0.562 1.00 66.88 190 HIS A O 1
ATOM 1524 N N . TRP A 1 191 ? -9.219 -0.171 1.065 1.00 67.75 191 TRP A N 1
ATOM 1525 C CA . TRP A 1 191 ? -8.169 0.760 0.652 1.00 67.75 191 TRP A CA 1
ATOM 1526 C C . TRP A 1 191 ? -7.726 0.332 -0.731 1.00 67.75 191 TRP A C 1
ATOM 1528 O O . TRP A 1 191 ? -7.198 -0.768 -0.863 1.00 67.75 191 TRP A O 1
ATOM 1538 N N . ASN A 1 192 ? -7.982 1.181 -1.733 1.00 58.69 192 ASN A N 1
ATOM 1539 C CA . ASN A 1 192 ? -7.666 0.926 -3.134 1.00 58.69 192 ASN A CA 1
ATOM 1540 C C . ASN A 1 192 ? -6.298 0.237 -3.257 1.00 58.69 192 ASN A C 1
ATOM 1542 O O . ASN A 1 192 ? -5.245 0.877 -3.181 1.00 58.69 192 ASN A O 1
ATOM 1546 N N . THR A 1 193 ? -6.347 -1.085 -3.432 1.00 52.66 193 THR A N 1
ATOM 1547 C CA . THR A 1 193 ? -5.200 -1.983 -3.606 1.00 52.66 193 THR A CA 1
ATOM 1548 C C . THR A 1 193 ? -4.538 -1.752 -4.955 1.00 52.66 193 THR A C 1
ATOM 1550 O O . THR A 1 193 ? -3.372 -2.080 -5.148 1.00 52.66 193 THR A O 1
ATOM 1553 N N . GLY A 1 194 ? -5.262 -1.119 -5.878 1.00 47.41 194 GLY A N 1
ATOM 1554 C CA . GLY A 1 194 ? -4.715 -0.585 -7.107 1.00 47.41 194 GLY A CA 1
ATOM 1555 C C . GLY A 1 194 ? -4.035 0.768 -6.870 1.00 47.41 194 GLY A C 1
ATOM 1556 O O . GLY A 1 194 ? -4.656 1.703 -6.337 1.00 47.41 194 GLY A O 1
ATOM 1557 N N . PRO A 1 195 ? -2.790 0.956 -7.332 1.00 46.75 195 PRO A N 1
ATOM 1558 C CA . PRO A 1 195 ? -2.405 2.282 -7.773 1.00 46.75 195 PRO A CA 1
ATOM 1559 C C . PRO A 1 195 ? -3.422 2.706 -8.832 1.00 46.75 195 PRO A C 1
ATOM 1561 O O . PRO A 1 195 ? -3.798 1.917 -9.701 1.00 46.75 195 PRO A O 1
ATOM 1564 N N . THR A 1 196 ? -3.872 3.954 -8.754 1.00 51.25 196 THR A N 1
ATOM 1565 C CA . THR A 1 196 ? -4.498 4.614 -9.898 1.00 51.25 196 THR A CA 1
ATOM 1566 C C . THR A 1 196 ? -3.574 4.355 -11.090 1.00 51.25 196 THR A C 1
ATOM 1568 O O . THR A 1 196 ? -2.358 4.495 -10.902 1.00 51.25 196 THR A O 1
ATOM 1571 N N . PRO A 1 197 ? -4.074 3.910 -12.260 1.00 50.53 197 PRO A N 1
ATOM 1572 C CA . PRO A 1 197 ? -3.210 3.680 -13.411 1.00 50.53 197 PRO A CA 1
ATOM 1573 C C . PRO A 1 197 ? -2.321 4.909 -13.570 1.00 50.53 197 PRO A C 1
ATOM 1575 O O . PRO A 1 197 ? -2.835 6.027 -13.580 1.00 50.53 197 PRO A O 1
ATOM 1578 N N . LEU A 1 198 ? -0.999 4.703 -13.562 1.00 52.16 198 LEU A N 1
ATOM 1579 C CA . LEU A 1 198 ? -0.035 5.788 -13.713 1.00 52.16 198 LEU A CA 1
ATOM 1580 C C . LEU A 1 198 ? -0.406 6.512 -15.018 1.00 52.16 198 LEU A C 1
ATOM 1582 O O . LEU A 1 198 ? -0.272 5.922 -16.095 1.00 52.16 198 LEU A O 1
ATOM 1586 N N . LEU A 1 199 ? -0.984 7.713 -14.867 1.00 48.12 199 LEU A N 1
ATOM 1587 C CA . LEU A 1 199 ? -1.614 8.542 -15.904 1.00 48.12 199 LEU A CA 1
ATOM 1588 C C . LEU A 1 199 ? -0.722 8.799 -17.092 1.00 48.12 199 LEU A C 1
ATOM 1590 O O . LEU A 1 199 ? 0.509 8.947 -16.922 1.00 48.12 199 LEU A O 1
#

Organism: Absidia glauca (NCBI:txid4829)

Foldseek 3Di:
DDKDKDFDDPVCLVLVLVLLCCLLCVCVVVLLVVLLVVVVVVVVVVVVVVVVVVVDVQPDDDDDDDPPPHDPDPVCVVVVVVVVVVVVVVVSVVSSVVSSVVSVVVSVVLSVVVSVLQVVQVPDPPKTKMFIADPVPRHTFKIWIWDDDPPALEIEIEIGGNDPVRRVVRVVVSVVSSVVVNRDHYHYDYPPSDDPNPD